Protein AF-A0A496PPR5-F1 (afdb_monomer)

Sequence (335 aa):
MMSRNLIVGIVDSRIQPVLDKTNGEISKDIAEQLVSMGYTIRYYLPYASILVEVLDAYINANKVEKTNIWVDREVTLEQGKGYTPVTICIWDSGTDIALFKDQLWTNNKEIPDNDIDDDNNGYVDDVHGIAYTYHSDKSKELLYPIGDVEKNRPRLERLMKGLSDIEANVDSDEAIELKKMLGSMKPDDVKPFIEDISKYGNHAHGTHVAGIALRGNPYARLLTSRITFDYHMIPEEPTIEQALKDSVATVETIKYYKDNGVRVVNMSWGGSLAGVESALEANNAGGTPEERKAFARKLFEIGKAALYESIKNAPEILFVTSAGNADNNVNFEEF

Radius of gyration: 22.47 Å; Cα contacts (8 Å, |Δi|>4): 469; chains: 1; bounding box: 57×50×56 Å

Secondary structure (DSSP, 8-state):
---HHHHHHHIIIIIHHHHHHTTT---HHHHHHHHHHHHIIIIIGGGHHHHHHHHHHHHHHT--PPP-THHHH-----TTS-PPPEEEEEEES---GGG-GGGB---TTS-TTSSS-SS-SS-TT-TTEEEE-TTS-EES--S---GGGGGGHHHHHHHHHHHHHHHTT---HHHHHHHHHHHH--HHHHHHHHHHHHHHHHHHHHHHHHHHHHTT-TTEEEEEEE-PPP--SSPPPP-HHHHHHHHHHHHHHHHHHHHTT--EEEE-----HHHHHHHHHHTT-SSSHHHHHHHHHHHHHHHHHHHHHHHHT-TTSEEEE---SSS--HHHHT-

pLDDT: mean 93.59, std 6.48, range [61.34, 98.81]

Structure (mmCIF, N/CA/C/O backbone):
data_AF-A0A496PPR5-F1
#
_entry.id   AF-A0A496PPR5-F1
#
loop_
_atom_site.group_PDB
_atom_site.id
_atom_site.type_symbol
_atom_site.label_atom_id
_atom_site.label_alt_id
_atom_site.label_comp_id
_atom_site.label_asym_id
_atom_site.label_entity_id
_atom_site.label_seq_id
_atom_site.pdbx_PDB_ins_code
_atom_site.Cartn_x
_atom_site.Cartn_y
_atom_site.Cartn_z
_atom_site.occupancy
_atom_site.B_iso_or_equiv
_atom_site.auth_seq_id
_atom_site.auth_comp_id
_atom_site.auth_asym_id
_atom_site.auth_atom_id
_atom_site.pdbx_PDB_model_num
ATOM 1 N N . MET A 1 1 ? 2.950 -8.743 -23.141 1.00 66.44 1 MET A N 1
ATOM 2 C CA . MET A 1 1 ? 2.847 -7.544 -22.278 1.00 66.44 1 MET A CA 1
ATOM 3 C C . MET A 1 1 ? 3.941 -6.529 -22.601 1.00 66.44 1 MET A C 1
ATOM 5 O O . MET A 1 1 ? 3.631 -5.362 -22.770 1.00 66.44 1 MET A O 1
ATOM 9 N N . MET A 1 2 ? 5.197 -6.960 -22.744 1.00 80.50 2 MET A N 1
ATOM 10 C CA . MET A 1 2 ? 6.324 -6.068 -23.041 1.00 80.50 2 MET A CA 1
ATOM 11 C C . MET A 1 2 ? 6.353 -5.619 -24.511 1.00 80.50 2 MET A C 1
ATOM 13 O O . MET A 1 2 ? 6.259 -6.450 -25.413 1.00 80.50 2 MET A O 1
ATOM 17 N N . SER A 1 3 ? 6.516 -4.315 -24.748 1.00 89.12 3 SER A N 1
ATOM 18 C CA . SER A 1 3 ? 6.751 -3.716 -26.067 1.00 89.12 3 SER A CA 1
ATOM 19 C C . SER A 1 3 ? 8.023 -2.868 -26.034 1.00 89.12 3 SER A C 1
ATOM 21 O O . SER A 1 3 ? 8.453 -2.422 -24.969 1.00 89.12 3 SER A O 1
ATOM 23 N N . ARG A 1 4 ? 8.641 -2.618 -27.197 1.00 92.44 4 ARG A N 1
ATOM 24 C CA . ARG A 1 4 ? 9.832 -1.752 -27.265 1.00 92.44 4 ARG A CA 1
ATOM 25 C C . ARG A 1 4 ? 9.528 -0.361 -26.711 1.00 92.44 4 ARG A C 1
ATOM 27 O O . ARG A 1 4 ? 10.343 0.179 -25.977 1.00 92.44 4 ARG A O 1
ATOM 34 N N . ASN A 1 5 ? 8.368 0.193 -27.052 1.00 92.62 5 ASN A N 1
ATOM 35 C CA . ASN A 1 5 ? 7.966 1.522 -26.606 1.00 92.62 5 ASN A CA 1
ATOM 36 C C . ASN A 1 5 ? 7.734 1.579 -25.098 1.00 92.62 5 ASN A C 1
ATOM 38 O O . ASN A 1 5 ? 8.138 2.554 -24.481 1.00 92.62 5 ASN A O 1
ATOM 42 N N . LEU A 1 6 ? 7.141 0.533 -24.512 1.00 92.06 6 LEU A N 1
ATOM 43 C CA . LEU A 1 6 ? 6.966 0.447 -23.066 1.00 92.06 6 LEU A CA 1
ATOM 44 C C . LEU A 1 6 ? 8.323 0.442 -22.350 1.00 92.06 6 LEU A C 1
ATOM 46 O O . LEU A 1 6 ? 8.526 1.212 -21.421 1.00 92.06 6 LEU A O 1
ATOM 50 N N . ILE A 1 7 ? 9.273 -0.372 -22.822 1.00 94.19 7 ILE A N 1
ATOM 51 C CA . ILE A 1 7 ? 10.621 -0.438 -22.236 1.00 94.19 7 ILE A CA 1
ATOM 52 C C . ILE A 1 7 ? 11.344 0.906 -22.378 1.00 94.19 7 ILE A C 1
ATOM 54 O O . ILE A 1 7 ? 11.924 1.388 -21.411 1.00 94.19 7 ILE A O 1
ATOM 58 N N . VAL A 1 8 ? 11.294 1.524 -23.562 1.00 94.62 8 VAL A N 1
ATOM 59 C CA . VAL A 1 8 ? 11.903 2.843 -23.795 1.00 94.62 8 VAL A CA 1
ATOM 60 C C . VAL A 1 8 ? 11.264 3.902 -22.898 1.00 94.62 8 VAL A C 1
ATOM 62 O O . VAL A 1 8 ? 11.990 4.614 -22.222 1.00 94.62 8 VAL A O 1
ATOM 65 N N . GLY A 1 9 ? 9.934 3.939 -22.786 1.00 94.06 9 GLY A N 1
ATOM 66 C CA . GLY A 1 9 ? 9.257 4.886 -21.900 1.00 94.06 9 GLY A CA 1
ATOM 67 C C . GLY A 1 9 ? 9.607 4.691 -20.423 1.00 94.06 9 GLY A C 1
ATOM 68 O O . GLY A 1 9 ? 9.742 5.678 -19.707 1.00 94.06 9 GLY A O 1
ATOM 69 N N . ILE A 1 10 ? 9.835 3.452 -19.961 1.00 93.19 10 ILE A N 1
ATOM 70 C CA . ILE A 1 10 ? 10.353 3.189 -18.605 1.00 93.19 10 ILE A CA 1
ATOM 71 C C . ILE A 1 10 ? 11.767 3.761 -18.443 1.00 93.19 10 ILE A C 1
ATOM 73 O O . ILE A 1 10 ? 12.042 4.414 -17.436 1.00 93.19 10 ILE A O 1
ATOM 77 N N . VAL A 1 11 ? 12.657 3.540 -19.416 1.00 94.44 11 VAL A N 1
ATOM 78 C CA . VAL A 1 11 ? 14.020 4.096 -19.390 1.00 94.44 11 VAL A CA 1
ATOM 79 C C . VAL A 1 11 ? 13.963 5.620 -19.334 1.00 94.44 11 VAL A C 1
ATOM 81 O O . VAL A 1 11 ? 14.544 6.203 -18.421 1.00 94.44 11 VAL A O 1
ATOM 84 N N . ASP A 1 12 ? 13.211 6.247 -20.235 1.00 94.25 12 ASP A N 1
ATOM 85 C CA . ASP A 1 12 ? 13.096 7.703 -20.345 1.00 94.25 12 ASP A CA 1
ATOM 86 C C . ASP A 1 12 ? 12.483 8.329 -19.082 1.00 94.25 12 ASP A C 1
ATOM 88 O O . ASP A 1 12 ? 12.885 9.411 -18.661 1.00 94.25 12 ASP A O 1
ATOM 92 N N . SER A 1 13 ? 11.536 7.638 -18.441 1.00 91.75 13 SER A N 1
ATOM 93 C CA . SER A 1 13 ? 10.785 8.180 -17.301 1.00 91.75 13 SER A CA 1
ATOM 94 C C . SER A 1 13 ? 11.423 7.916 -15.940 1.00 91.75 13 SER A C 1
ATOM 96 O O . SER A 1 13 ? 11.152 8.657 -14.996 1.00 91.75 13 SER A O 1
ATOM 98 N N . ARG A 1 14 ? 12.231 6.854 -15.814 1.00 88.81 14 ARG A N 1
ATOM 99 C CA . ARG A 1 14 ? 12.776 6.396 -14.524 1.00 88.81 14 ARG A CA 1
ATOM 100 C C . ARG A 1 14 ? 14.295 6.346 -14.477 1.00 88.81 14 ARG A C 1
ATOM 102 O O . ARG A 1 14 ? 14.856 6.675 -13.443 1.00 88.81 14 ARG A O 1
ATOM 109 N N . ILE A 1 15 ? 14.962 5.922 -15.549 1.00 90.88 15 ILE A N 1
ATOM 110 C CA . ILE A 1 15 ? 16.414 5.682 -15.531 1.00 90.88 15 ILE A CA 1
ATOM 111 C C . ILE A 1 15 ? 17.181 6.894 -16.062 1.00 90.88 15 ILE A C 1
ATOM 113 O O . ILE A 1 15 ? 18.136 7.335 -15.428 1.00 90.88 15 ILE A O 1
ATOM 117 N N . GLN A 1 16 ? 16.753 7.466 -17.190 1.00 92.00 16 GLN A N 1
ATOM 118 C CA . GLN A 1 16 ? 17.409 8.625 -17.794 1.00 92.00 16 GLN A CA 1
ATOM 119 C C . GLN A 1 16 ? 17.486 9.830 -16.838 1.00 92.00 16 GLN A C 1
ATOM 121 O O . GLN A 1 16 ? 18.571 10.392 -16.710 1.00 92.00 16 GLN A O 1
ATOM 126 N N . PRO A 1 17 ? 16.433 10.183 -16.070 1.00 90.56 17 PRO A N 1
ATOM 127 C CA . PRO A 1 17 ? 16.525 11.291 -15.121 1.00 90.56 17 PRO A CA 1
ATOM 128 C C . PRO A 1 17 ? 17.538 11.043 -13.997 1.00 90.56 17 PRO A C 1
ATOM 130 O O . PRO A 1 17 ? 18.141 11.990 -13.498 1.00 90.56 17 PRO A O 1
ATOM 133 N N . VAL A 1 18 ? 17.732 9.783 -13.590 1.00 86.56 18 VAL A N 1
ATOM 134 C CA . VAL A 1 18 ? 18.741 9.412 -12.586 1.00 86.56 18 VAL A CA 1
ATOM 135 C C . VAL A 1 18 ? 20.138 9.586 -13.177 1.00 86.56 18 VAL A C 1
ATOM 137 O O . VAL A 1 18 ? 20.960 10.272 -12.580 1.00 86.56 18 VAL A O 1
ATOM 140 N N . LEU A 1 19 ? 20.367 9.066 -14.389 1.00 87.56 19 LEU A N 1
ATOM 141 C CA . LEU A 1 19 ? 21.623 9.226 -15.134 1.00 87.56 19 LEU A CA 1
ATOM 142 C C . LEU A 1 19 ? 22.020 10.694 -15.328 1.00 87.56 19 LEU A C 1
ATOM 144 O O . LEU A 1 19 ? 23.186 11.053 -15.157 1.00 87.56 19 LEU A O 1
ATOM 148 N N . ASP A 1 20 ? 21.051 11.538 -15.684 1.00 89.69 20 ASP A N 1
ATOM 149 C CA . ASP A 1 20 ? 21.277 12.965 -15.910 1.00 89.69 20 ASP A CA 1
ATOM 150 C C . ASP A 1 20 ? 21.701 13.674 -14.613 1.00 89.69 20 ASP A C 1
ATOM 152 O O . ASP A 1 20 ? 22.562 14.555 -14.639 1.00 89.69 20 ASP A O 1
ATOM 156 N N . LYS A 1 21 ? 21.143 13.266 -13.463 1.00 84.62 21 LYS A N 1
ATOM 157 C CA . LYS A 1 21 ? 21.498 13.806 -12.139 1.00 84.62 21 LYS A CA 1
ATOM 158 C C . LYS A 1 21 ? 22.858 13.314 -11.635 1.00 84.62 21 LYS A C 1
ATOM 160 O O . LYS A 1 21 ? 23.538 14.061 -10.936 1.00 84.62 21 LYS A O 1
ATOM 165 N N . THR A 1 22 ? 23.257 12.089 -11.976 1.00 80.00 22 THR A N 1
ATOM 166 C CA . THR A 1 22 ? 24.502 11.449 -11.509 1.00 80.00 22 THR A CA 1
ATOM 167 C C . THR A 1 22 ? 25.680 11.634 -12.470 1.00 80.00 22 THR A C 1
ATOM 169 O O . THR A 1 22 ? 26.731 11.024 -12.285 1.00 80.00 22 THR A O 1
ATOM 172 N N . ASN A 1 23 ? 25.528 12.453 -13.519 1.00 81.50 23 ASN A N 1
ATOM 173 C CA . ASN A 1 23 ? 26.535 12.634 -14.571 1.00 81.50 23 ASN A CA 1
ATOM 174 C C . ASN A 1 23 ? 26.990 11.294 -15.200 1.00 81.50 23 ASN A C 1
ATOM 176 O O . ASN A 1 23 ? 28.160 11.106 -15.540 1.00 81.50 23 ASN A O 1
ATOM 180 N N . GLY A 1 24 ? 26.051 10.355 -15.345 1.00 81.81 24 GLY A N 1
ATOM 181 C CA . GLY A 1 24 ? 26.274 9.044 -15.955 1.00 81.81 24 GLY A CA 1
ATOM 182 C C . GLY A 1 24 ? 26.792 7.948 -15.018 1.00 81.81 24 GLY A C 1
ATOM 183 O O . GLY A 1 24 ? 27.008 6.829 -15.487 1.00 81.81 24 GLY A O 1
ATOM 184 N N . GLU A 1 25 ? 26.975 8.215 -13.722 1.00 78.94 25 GLU A N 1
ATOM 185 C CA . GLU A 1 25 ? 27.266 7.164 -12.738 1.00 78.94 25 GLU A CA 1
ATOM 186 C C . GLU A 1 25 ? 26.000 6.353 -12.409 1.00 78.94 25 GLU A C 1
ATOM 188 O O . GLU A 1 25 ? 24.918 6.912 -12.237 1.00 78.94 25 GLU A O 1
ATOM 193 N N . ILE A 1 26 ? 26.119 5.025 -12.320 1.00 78.25 26 ILE A N 1
ATOM 194 C CA . ILE A 1 26 ? 25.000 4.116 -12.019 1.00 78.25 26 ILE A CA 1
ATOM 195 C C . ILE A 1 26 ? 25.410 3.028 -11.039 1.00 78.25 26 ILE A C 1
ATOM 197 O O . ILE A 1 26 ? 26.542 2.538 -11.091 1.00 78.25 26 ILE A O 1
ATOM 201 N N . SER A 1 27 ? 24.473 2.590 -10.196 1.00 76.12 27 SER A N 1
ATOM 202 C CA . SER A 1 27 ? 24.636 1.343 -9.455 1.00 76.12 27 SER A CA 1
ATOM 203 C C . SER A 1 27 ? 24.725 0.139 -10.384 1.00 76.12 27 SER A C 1
ATOM 205 O O . SER A 1 27 ? 24.290 0.13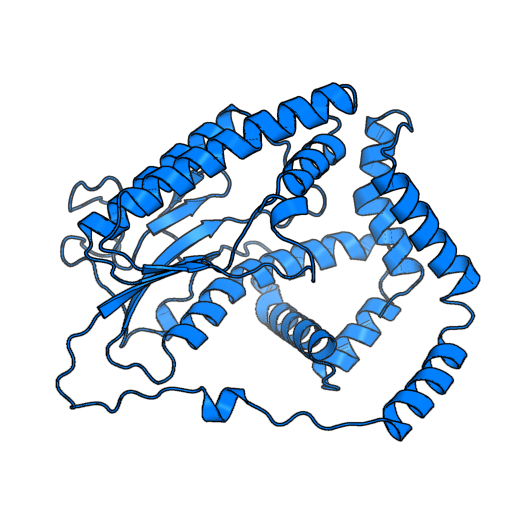6 -11.543 1.00 76.12 27 SER A O 1
ATOM 207 N N . LYS A 1 28 ? 25.247 -0.943 -9.808 1.00 80.44 28 LYS A N 1
ATOM 208 C CA . LYS A 1 28 ? 25.174 -2.278 -10.388 1.00 80.44 28 LYS A CA 1
ATOM 209 C C . LYS A 1 28 ? 23.728 -2.657 -10.743 1.00 80.44 28 LYS A C 1
ATOM 211 O O . LYS A 1 28 ? 23.512 -3.189 -11.826 1.00 80.44 28 LYS A O 1
ATOM 216 N N . ASP A 1 29 ? 22.758 -2.342 -9.890 1.00 79.56 29 ASP A N 1
ATOM 217 C CA . ASP A 1 29 ? 21.364 -2.757 -10.079 1.00 79.56 29 ASP A CA 1
ATOM 218 C C . ASP A 1 29 ? 20.717 -2.042 -11.273 1.00 79.56 29 ASP A C 1
ATOM 220 O O . ASP A 1 29 ? 20.074 -2.680 -12.110 1.00 79.56 29 ASP A O 1
ATOM 224 N N . ILE A 1 30 ? 20.950 -0.732 -11.425 1.00 83.50 30 ILE A N 1
ATOM 225 C CA . ILE A 1 30 ? 20.515 0.016 -12.616 1.00 83.50 30 ILE A CA 1
ATOM 226 C C . ILE A 1 30 ? 21.215 -0.522 -13.872 1.00 83.50 30 ILE A C 1
ATOM 228 O O . ILE A 1 30 ? 20.579 -0.688 -14.918 1.00 83.50 30 ILE A O 1
ATOM 232 N N . ALA A 1 31 ? 22.509 -0.842 -13.786 1.00 88.88 31 ALA A N 1
ATOM 233 C CA . ALA A 1 31 ? 23.244 -1.422 -14.906 1.00 88.88 31 ALA A CA 1
ATOM 234 C C . ALA A 1 31 ? 22.672 -2.789 -15.329 1.00 88.88 31 ALA A C 1
ATOM 236 O O . ALA A 1 31 ? 22.463 -3.027 -16.521 1.00 88.88 31 ALA A O 1
ATOM 237 N N . GLU A 1 32 ? 22.365 -3.673 -14.376 1.00 90.62 32 GLU A N 1
ATOM 238 C CA . GLU A 1 32 ? 21.744 -4.978 -14.631 1.00 90.62 32 GLU A CA 1
ATOM 239 C C . GLU A 1 32 ? 20.350 -4.831 -15.257 1.00 90.62 32 GLU A C 1
ATOM 241 O O . GLU A 1 32 ? 20.034 -5.525 -16.231 1.00 90.62 32 GLU A O 1
ATOM 246 N N . GLN A 1 33 ? 19.548 -3.871 -14.784 1.00 89.94 33 GLN A N 1
ATOM 247 C CA . GLN A 1 33 ? 18.257 -3.539 -15.392 1.00 89.94 33 GLN A CA 1
ATOM 248 C C . GLN A 1 33 ? 18.413 -3.079 -16.846 1.00 89.94 33 GLN A C 1
ATOM 250 O O . GLN A 1 33 ? 17.729 -3.602 -17.727 1.00 89.94 33 GLN A O 1
ATOM 255 N N . LEU A 1 34 ? 19.345 -2.164 -17.136 1.00 93.06 34 LEU A N 1
ATOM 256 C CA . LEU A 1 34 ? 19.606 -1.687 -18.499 1.00 93.06 34 LEU A CA 1
ATOM 257 C C . LEU A 1 34 ? 20.086 -2.809 -19.429 1.00 93.06 34 LEU A C 1
ATOM 259 O O . LEU A 1 34 ? 19.654 -2.887 -20.584 1.00 93.06 34 LEU A O 1
ATOM 263 N N . VAL A 1 35 ? 20.944 -3.709 -18.937 1.00 95.25 35 VAL A N 1
ATOM 264 C CA . VAL A 1 35 ? 21.376 -4.898 -19.686 1.00 95.25 35 VAL A CA 1
ATOM 265 C C . VAL A 1 35 ? 20.185 -5.808 -19.982 1.00 95.25 35 VAL A C 1
ATOM 267 O O . VAL A 1 35 ? 20.014 -6.214 -21.132 1.00 95.25 35 VAL A O 1
ATOM 270 N N . SER A 1 36 ? 19.329 -6.080 -18.994 1.00 94.69 36 SER A N 1
ATOM 271 C CA . SER A 1 36 ? 18.123 -6.904 -19.156 1.00 94.69 36 SER A CA 1
ATOM 272 C C . SER A 1 36 ? 17.118 -6.289 -20.141 1.00 94.69 36 SER A C 1
ATOM 274 O O . SER A 1 36 ? 16.624 -6.964 -21.051 1.00 94.69 36 SER A O 1
ATOM 276 N N . MET A 1 37 ? 16.874 -4.980 -20.048 1.00 95.19 37 MET A N 1
ATOM 277 C CA . MET A 1 37 ? 16.030 -4.233 -20.987 1.00 95.19 37 MET A CA 1
ATOM 278 C C . MET A 1 37 ? 16.607 -4.270 -22.407 1.00 95.19 37 MET A C 1
ATOM 280 O O . MET A 1 37 ? 15.898 -4.561 -23.376 1.00 95.19 37 MET A O 1
ATOM 284 N N . GLY A 1 38 ? 17.916 -4.044 -22.543 1.00 96.25 38 GLY A N 1
ATOM 285 C CA . GLY A 1 38 ? 18.623 -4.119 -23.817 1.00 96.25 38 GLY A CA 1
ATOM 286 C C . GLY A 1 38 ? 18.623 -5.525 -24.420 1.00 96.25 38 GLY A C 1
ATOM 287 O O . GLY A 1 38 ? 18.493 -5.664 -25.639 1.00 96.25 38 GLY A O 1
ATOM 288 N N . TYR A 1 39 ? 18.743 -6.564 -23.590 1.00 95.69 39 TYR A N 1
ATOM 289 C CA . TYR A 1 39 ? 18.609 -7.958 -24.004 1.00 95.69 39 TYR A CA 1
ATOM 290 C C . TYR A 1 39 ? 17.190 -8.234 -24.499 1.00 95.69 39 TYR A C 1
ATOM 292 O O . TYR A 1 39 ? 17.012 -8.751 -25.599 1.00 95.69 39 TYR A O 1
ATOM 300 N N . THR A 1 40 ? 16.181 -7.805 -23.742 1.00 94.75 40 THR A N 1
ATOM 301 C CA . THR A 1 40 ? 14.771 -7.982 -24.097 1.00 94.75 40 THR A CA 1
ATOM 302 C C . THR A 1 40 ? 14.462 -7.372 -25.462 1.00 94.75 40 THR A C 1
ATOM 304 O O . THR A 1 40 ? 13.892 -8.036 -26.328 1.00 94.75 40 THR A O 1
ATOM 307 N N . ILE A 1 41 ? 14.896 -6.133 -25.707 1.00 94.81 41 ILE A N 1
ATOM 308 C CA . ILE A 1 41 ? 14.663 -5.455 -26.988 1.00 94.81 41 ILE A CA 1
ATOM 309 C C . ILE A 1 41 ? 15.349 -6.180 -28.152 1.00 94.81 41 ILE A C 1
ATOM 311 O O . ILE A 1 41 ? 14.760 -6.295 -29.226 1.00 94.81 41 ILE A O 1
ATOM 315 N N . ARG A 1 42 ? 16.593 -6.642 -27.969 1.00 94.94 42 ARG A N 1
ATOM 316 C CA . ARG A 1 42 ? 17.410 -7.195 -29.064 1.00 94.94 42 ARG A CA 1
ATOM 317 C C . ARG A 1 42 ? 17.173 -8.679 -29.326 1.00 94.94 42 ARG A C 1
ATOM 319 O O . ARG A 1 42 ? 17.315 -9.108 -30.466 1.00 94.94 42 ARG A O 1
ATOM 326 N N . TYR A 1 43 ? 16.844 -9.450 -28.294 1.00 92.38 43 TYR A N 1
ATOM 327 C CA . TYR A 1 43 ? 16.855 -10.913 -28.343 1.00 92.38 43 TYR A CA 1
ATOM 328 C C . TYR A 1 43 ? 15.559 -11.567 -27.877 1.00 92.38 43 TYR A C 1
ATOM 330 O O . TYR A 1 43 ? 15.333 -12.716 -28.228 1.00 92.38 43 TYR A O 1
ATOM 338 N N . TYR A 1 44 ? 14.697 -10.877 -27.129 1.00 92.06 44 TYR A N 1
ATOM 339 C CA . TYR A 1 44 ? 13.410 -11.445 -26.724 1.00 92.06 44 TYR A CA 1
ATOM 340 C C . TYR A 1 44 ? 12.289 -11.013 -27.674 1.00 92.06 44 TYR A C 1
ATOM 342 O O . TYR A 1 44 ? 11.664 -11.849 -28.322 1.00 92.06 44 TYR A O 1
ATOM 350 N N . LEU A 1 45 ? 12.068 -9.700 -27.823 1.00 92.81 45 LEU A N 1
ATOM 351 C CA . LEU A 1 45 ? 10.959 -9.156 -28.616 1.00 92.81 45 LEU A CA 1
ATOM 352 C C . LEU A 1 45 ? 10.939 -9.625 -30.083 1.00 92.81 45 LEU A C 1
ATOM 354 O O . LEU A 1 45 ? 9.850 -9.952 -30.555 1.00 92.81 45 LEU A O 1
ATOM 358 N N . PRO A 1 46 ? 12.075 -9.728 -30.808 1.00 95.19 46 PRO A N 1
ATOM 359 C CA . PRO A 1 46 ? 12.060 -10.208 -32.193 1.00 95.19 46 PRO A CA 1
ATOM 360 C C . PRO A 1 46 ? 11.578 -11.654 -32.348 1.00 95.19 46 PRO A C 1
ATOM 362 O O . PRO A 1 46 ? 11.114 -12.027 -33.420 1.00 95.19 46 PRO A O 1
ATOM 365 N N . TYR A 1 47 ? 11.674 -12.455 -31.285 1.00 94.12 47 TYR A N 1
ATOM 366 C CA . TYR A 1 47 ? 11.279 -13.863 -31.268 1.00 94.12 47 TYR A CA 1
ATOM 367 C C . TYR A 1 47 ? 10.028 -14.108 -30.419 1.00 94.12 47 TYR A C 1
ATOM 369 O O . TYR A 1 47 ? 9.665 -15.259 -30.196 1.00 94.12 47 TYR A O 1
ATOM 377 N N . ALA A 1 48 ? 9.348 -13.053 -29.955 1.00 89.62 48 ALA A N 1
ATOM 378 C CA . ALA A 1 48 ? 8.227 -13.173 -29.028 1.00 89.62 48 ALA A CA 1
ATOM 379 C C . ALA A 1 48 ? 7.105 -14.074 -29.566 1.00 89.62 48 ALA A C 1
ATOM 381 O O . ALA A 1 48 ? 6.544 -14.846 -28.799 1.00 89.62 48 ALA A O 1
ATOM 382 N N . SER A 1 49 ? 6.808 -14.034 -30.870 1.00 90.12 49 SER A N 1
ATOM 383 C CA . SER A 1 49 ? 5.797 -14.913 -31.477 1.00 90.12 49 SER A CA 1
ATOM 384 C C . SER A 1 49 ? 6.177 -16.393 -31.395 1.00 90.12 49 SER A C 1
ATOM 386 O O . SER A 1 49 ? 5.343 -17.208 -31.018 1.00 90.12 49 SER A O 1
ATOM 388 N N . ILE A 1 50 ? 7.437 -16.730 -31.687 1.00 94.00 50 ILE A N 1
ATOM 389 C CA . ILE A 1 50 ? 7.956 -18.104 -31.602 1.00 94.00 50 ILE A CA 1
ATOM 390 C C . ILE A 1 50 ? 7.985 -18.566 -30.143 1.00 94.00 50 ILE A C 1
ATOM 392 O O . ILE A 1 50 ? 7.608 -19.694 -29.842 1.00 94.00 50 ILE A O 1
ATOM 396 N N . LEU A 1 51 ? 8.416 -17.696 -29.225 1.00 90.31 51 LEU A N 1
ATOM 397 C CA . LEU A 1 51 ? 8.422 -17.998 -27.795 1.00 90.31 51 LEU A CA 1
ATOM 398 C C . LEU A 1 51 ? 7.009 -18.280 -27.281 1.00 90.31 51 LEU A C 1
ATOM 400 O O . LEU A 1 51 ? 6.826 -19.268 -26.581 1.00 90.31 51 LEU A O 1
ATOM 404 N N . VAL A 1 52 ? 6.025 -17.455 -27.652 1.00 89.00 52 VAL A N 1
ATOM 405 C CA . VAL A 1 52 ? 4.614 -17.673 -27.303 1.00 89.00 52 VAL A CA 1
ATOM 406 C C . VAL A 1 52 ? 4.123 -19.000 -27.871 1.00 89.00 52 VAL A C 1
ATOM 408 O O . VAL A 1 52 ? 3.615 -19.809 -27.113 1.00 89.00 52 VAL A O 1
ATOM 411 N N . GLU A 1 53 ? 4.360 -19.288 -29.153 1.00 93.62 53 GLU A N 1
ATOM 412 C CA . GLU A 1 53 ? 3.951 -20.558 -29.771 1.00 93.62 53 GLU A CA 1
ATOM 413 C C . GLU A 1 53 ? 4.516 -21.783 -29.027 1.00 93.62 53 GLU A C 1
ATOM 415 O O . GLU A 1 53 ? 3.782 -22.716 -28.695 1.00 93.62 53 GLU A O 1
ATOM 420 N N . VAL A 1 54 ? 5.819 -21.774 -28.726 1.00 95.25 54 VAL A N 1
ATOM 421 C CA . VAL A 1 54 ? 6.496 -22.885 -28.040 1.00 95.25 54 VAL A CA 1
ATOM 422 C C . VAL A 1 54 ? 6.035 -23.014 -26.586 1.00 95.25 54 VAL A C 1
ATOM 424 O O . VAL A 1 54 ? 5.772 -24.127 -26.122 1.00 95.25 54 VAL A O 1
ATOM 427 N N . LEU A 1 55 ? 5.938 -21.898 -25.857 1.00 92.12 55 LEU A N 1
ATOM 428 C CA . LEU A 1 55 ? 5.512 -21.895 -24.458 1.00 92.12 55 LEU A CA 1
ATOM 429 C C . LEU A 1 55 ? 4.038 -22.270 -24.323 1.00 92.12 55 LEU A C 1
ATOM 431 O O . LEU A 1 55 ? 3.717 -23.057 -23.441 1.00 92.12 55 LEU A O 1
ATOM 435 N N . ASP A 1 56 ? 3.164 -21.802 -25.212 1.00 90.94 56 ASP A N 1
ATOM 436 C CA . ASP A 1 56 ? 1.748 -22.168 -25.220 1.00 90.94 56 ASP A CA 1
ATOM 437 C C . ASP A 1 56 ? 1.578 -23.662 -25.484 1.00 90.94 56 ASP A C 1
ATOM 439 O O . ASP A 1 56 ? 0.820 -24.332 -24.783 1.00 90.94 56 ASP A O 1
ATOM 443 N N . ALA A 1 57 ? 2.309 -24.225 -26.452 1.00 94.94 57 ALA A N 1
ATOM 444 C CA . ALA A 1 57 ? 2.295 -25.666 -26.691 1.00 94.94 57 ALA A CA 1
ATOM 445 C C . ALA A 1 57 ? 2.734 -26.447 -25.440 1.00 94.94 57 ALA A C 1
ATOM 447 O O . ALA A 1 57 ? 2.085 -27.425 -25.061 1.00 94.94 57 ALA A O 1
ATOM 448 N N . TYR A 1 58 ? 3.795 -25.994 -24.763 1.00 95.06 58 TYR A N 1
ATOM 449 C CA . TYR A 1 58 ? 4.277 -26.607 -23.526 1.00 95.06 58 TYR A CA 1
ATOM 450 C C . TYR A 1 58 ? 3.271 -26.474 -22.374 1.00 95.06 58 TYR A C 1
ATOM 452 O O . TYR A 1 58 ? 2.980 -27.465 -21.705 1.00 95.06 58 TYR A O 1
ATOM 460 N N . ILE A 1 59 ? 2.716 -25.282 -22.145 1.00 90.25 59 ILE A N 1
ATOM 461 C CA . ILE A 1 59 ? 1.730 -25.013 -21.091 1.00 90.25 59 ILE A CA 1
ATOM 462 C C . ILE A 1 59 ? 0.477 -25.848 -21.330 1.00 90.25 59 ILE A C 1
ATOM 464 O O . ILE A 1 59 ? 0.007 -26.496 -20.404 1.00 90.25 59 ILE A O 1
ATOM 468 N N . ASN A 1 60 ? -0.029 -25.904 -22.563 1.00 90.94 60 ASN A N 1
ATOM 469 C CA . ASN A 1 60 ? -1.205 -26.702 -22.904 1.00 90.94 60 ASN A CA 1
ATOM 470 C C . ASN A 1 60 ? -0.958 -28.203 -22.706 1.00 90.94 60 ASN A C 1
ATOM 472 O O . ASN A 1 60 ? -1.819 -28.895 -22.166 1.00 90.94 60 ASN A O 1
ATOM 476 N N . ALA A 1 61 ? 0.222 -28.704 -23.085 1.00 95.62 61 ALA A N 1
ATOM 477 C CA . ALA A 1 61 ? 0.593 -30.104 -22.874 1.00 95.62 61 ALA A CA 1
ATOM 478 C C . ALA A 1 61 ? 0.773 -30.467 -21.388 1.00 95.62 61 ALA A C 1
ATOM 480 O O . ALA A 1 61 ? 0.594 -31.625 -21.018 1.00 95.62 61 ALA A O 1
ATOM 481 N N . ASN A 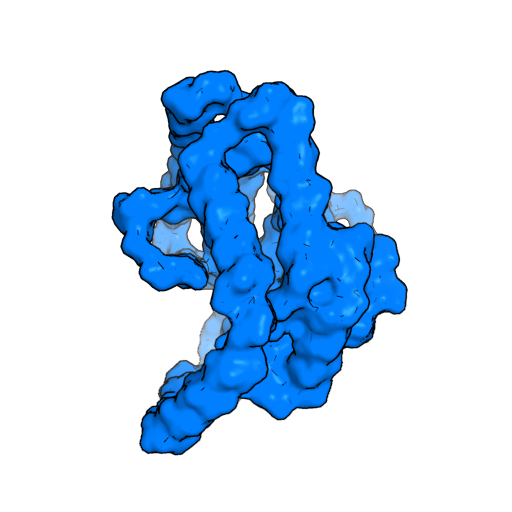1 62 ? 1.111 -29.489 -20.542 1.00 94.75 62 ASN A N 1
ATOM 482 C CA . ASN A 1 62 ? 1.373 -29.669 -19.112 1.00 94.75 62 ASN A CA 1
ATOM 483 C C . ASN A 1 62 ? 0.343 -28.947 -18.228 1.00 94.75 62 ASN A C 1
ATOM 485 O O . ASN A 1 62 ? 0.624 -28.657 -17.063 1.00 94.75 62 ASN A O 1
ATOM 489 N N . LYS A 1 63 ? -0.840 -28.624 -18.765 1.00 89.50 63 LYS A N 1
ATOM 490 C CA . LYS A 1 63 ? -1.849 -27.861 -18.032 1.00 89.50 63 LYS A CA 1
ATOM 491 C C . LYS A 1 63 ? -2.369 -28.708 -16.877 1.00 89.50 63 LYS A C 1
ATOM 493 O O . LYS A 1 63 ? -3.042 -29.714 -17.081 1.00 89.50 63 LYS A O 1
ATOM 498 N N . VAL A 1 64 ? -2.084 -28.263 -15.660 1.00 89.12 64 VAL A N 1
ATOM 499 C CA . VAL A 1 64 ? -2.634 -28.839 -14.434 1.00 89.12 64 VAL A CA 1
ATOM 500 C C . VAL A 1 64 ? -3.540 -27.799 -13.802 1.00 89.12 64 VAL A C 1
ATOM 502 O O . VAL A 1 64 ? -3.077 -26.748 -13.358 1.00 89.12 64 VAL A O 1
ATOM 505 N N . GLU A 1 65 ? -4.836 -28.091 -13.758 1.00 85.12 65 GLU A N 1
ATOM 506 C CA . GLU A 1 65 ? -5.768 -27.279 -12.986 1.00 85.12 65 GLU A CA 1
ATOM 507 C C . GLU A 1 65 ? -5.499 -27.502 -11.500 1.00 85.12 65 GLU A C 1
ATOM 509 O O . GLU A 1 65 ? -5.619 -28.611 -10.977 1.00 85.12 65 GLU A O 1
ATOM 514 N N . LYS A 1 66 ? -5.083 -26.434 -10.817 1.00 85.44 66 LYS A N 1
ATOM 515 C CA . LYS A 1 66 ? -4.931 -26.454 -9.366 1.00 85.44 66 LYS A CA 1
ATOM 516 C C . LYS A 1 66 ? -6.317 -26.360 -8.743 1.00 85.44 66 LYS A C 1
ATOM 518 O O . LYS A 1 66 ? -7.080 -25.455 -9.075 1.00 85.44 66 LYS A O 1
ATOM 523 N N . THR A 1 67 ? -6.621 -27.260 -7.812 1.00 89.00 67 THR A N 1
ATOM 524 C CA . THR A 1 67 ? -7.838 -27.160 -7.003 1.00 89.00 67 THR A CA 1
ATOM 525 C C . THR A 1 67 ? -7.875 -25.800 -6.314 1.00 89.00 67 THR A C 1
ATOM 527 O O . THR A 1 67 ? -6.900 -25.399 -5.674 1.00 89.00 67 THR A O 1
ATOM 530 N N . ASN A 1 68 ? -8.999 -25.094 -6.432 1.00 88.31 68 ASN A N 1
ATOM 531 C CA . ASN A 1 68 ? -9.205 -23.852 -5.705 1.00 88.31 68 ASN A CA 1
ATOM 532 C C . ASN A 1 68 ? -9.375 -24.149 -4.208 1.00 88.31 68 ASN A C 1
ATOM 534 O O . ASN A 1 68 ? -10.463 -24.480 -3.750 1.00 88.31 68 ASN A O 1
ATOM 538 N N . ILE A 1 69 ? -8.288 -24.007 -3.451 1.00 90.94 69 ILE A N 1
ATOM 539 C CA . ILE A 1 69 ? -8.267 -24.249 -2.003 1.00 90.94 69 ILE A CA 1
ATOM 540 C C . ILE A 1 69 ? -8.938 -23.139 -1.189 1.00 90.94 69 ILE A C 1
ATOM 542 O O . ILE A 1 69 ? -9.109 -23.296 0.016 1.00 90.94 69 ILE A O 1
ATOM 546 N N . TRP A 1 70 ? -9.265 -21.997 -1.800 1.00 88.62 70 TRP A N 1
ATOM 547 C CA . TRP A 1 70 ? -9.815 -20.858 -1.067 1.00 88.62 70 TRP A CA 1
ATOM 548 C C . TRP A 1 70 ? -11.267 -21.068 -0.668 1.00 88.62 70 TRP A C 1
ATOM 550 O O . TRP A 1 70 ? -11.650 -20.597 0.393 1.00 88.62 70 TRP A O 1
ATOM 560 N N . VAL A 1 71 ? -12.035 -21.832 -1.453 1.00 87.94 71 VAL A N 1
ATOM 561 C CA . VAL A 1 71 ? -13.419 -22.200 -1.110 1.00 87.94 71 VAL A CA 1
ATOM 562 C C . VAL A 1 71 ? -13.455 -22.964 0.214 1.00 87.94 71 VAL A C 1
ATOM 564 O O . VAL A 1 71 ? -14.216 -22.614 1.107 1.00 87.94 71 VAL A O 1
ATOM 567 N N . ASP A 1 72 ? -12.570 -23.948 0.384 1.00 89.50 72 ASP A N 1
ATOM 568 C CA . ASP A 1 72 ? -12.496 -24.756 1.611 1.00 89.50 72 ASP A CA 1
ATOM 569 C C . ASP A 1 72 ? -11.904 -23.988 2.805 1.00 89.50 72 ASP A C 1
ATOM 571 O O . ASP A 1 72 ? -12.035 -24.408 3.955 1.00 89.50 72 ASP A O 1
ATOM 575 N N . ARG A 1 73 ? -11.210 -22.876 2.538 1.00 90.12 73 ARG A N 1
ATOM 576 C CA . ARG A 1 73 ? -10.620 -21.991 3.554 1.00 90.12 73 ARG A CA 1
ATOM 577 C C . ARG A 1 73 ? -11.513 -20.804 3.895 1.00 90.12 73 ARG A C 1
ATOM 579 O O . ARG A 1 73 ? -11.181 -20.051 4.808 1.00 90.12 73 ARG A O 1
ATOM 586 N N . GLU A 1 74 ? -12.606 -20.616 3.167 1.00 90.31 74 GLU A N 1
ATOM 587 C CA . GLU A 1 74 ? -13.543 -19.537 3.418 1.00 90.31 74 GLU A CA 1
ATOM 588 C C . GLU A 1 74 ? -14.354 -19.842 4.678 1.00 90.31 74 GLU A C 1
ATOM 590 O O . GLU A 1 74 ? -14.925 -20.920 4.843 1.00 90.31 74 GLU A O 1
ATOM 595 N N . VAL A 1 75 ? -14.390 -18.881 5.598 1.00 90.88 75 VAL A N 1
ATOM 596 C CA . VAL A 1 75 ? -15.097 -19.015 6.871 1.00 90.88 75 VAL A CA 1
ATOM 597 C C . VAL A 1 75 ? -16.262 -18.042 6.879 1.00 90.88 75 VAL A C 1
ATOM 599 O O . VAL A 1 75 ? -16.075 -16.838 6.744 1.00 90.88 75 VAL A O 1
ATOM 602 N N . THR A 1 76 ? -17.470 -18.566 7.078 1.00 94.19 76 THR A N 1
ATOM 603 C CA . THR A 1 76 ? -18.674 -17.756 7.294 1.00 94.19 76 THR A CA 1
ATOM 604 C C . THR A 1 76 ? -19.165 -17.941 8.724 1.00 94.19 76 THR A C 1
ATOM 606 O O . THR A 1 76 ? -19.382 -19.064 9.177 1.00 94.19 76 THR A O 1
ATOM 609 N N . LEU A 1 77 ? -19.367 -16.833 9.433 1.00 93.69 77 LEU A N 1
ATOM 610 C CA . LEU A 1 77 ? -20.000 -16.809 10.745 1.00 93.69 77 LEU A CA 1
ATOM 611 C C . LEU A 1 77 ? -21.491 -16.506 10.572 1.00 93.69 77 LEU A C 1
ATOM 613 O O . LEU A 1 77 ? -21.877 -15.413 10.161 1.00 93.69 77 LEU A O 1
ATOM 617 N N . GLU A 1 78 ? -22.338 -17.484 10.892 1.00 92.12 78 GLU A N 1
ATOM 618 C CA . GLU A 1 78 ? -23.794 -17.337 10.801 1.00 92.12 78 GLU A CA 1
ATOM 619 C C . GLU A 1 78 ? -24.302 -16.192 11.688 1.00 92.12 78 GLU A C 1
ATOM 621 O O . GLU A 1 78 ? -23.923 -16.076 12.855 1.00 92.12 78 GLU A O 1
ATOM 626 N N . GLN A 1 79 ? -25.217 -15.377 11.159 1.00 89.75 79 GLN A N 1
ATOM 627 C CA . GLN A 1 79 ? -25.900 -14.348 11.942 1.00 89.75 79 GLN A CA 1
ATOM 628 C C . GLN A 1 79 ? -26.731 -14.970 13.080 1.00 89.75 79 GLN A C 1
ATOM 630 O O . GLN A 1 79 ? -27.197 -16.106 13.002 1.00 89.75 79 GLN A O 1
ATOM 635 N N . GLY A 1 80 ? -26.950 -14.210 14.155 1.00 89.81 80 GLY A N 1
ATOM 636 C CA . GLY A 1 80 ? -27.811 -14.627 15.270 1.00 89.81 80 GLY A CA 1
ATOM 637 C C . GLY A 1 80 ? -27.193 -15.627 16.258 1.00 89.81 80 GLY A C 1
ATOM 638 O O . GLY A 1 80 ? -27.843 -15.977 17.238 1.00 89.81 80 GLY A O 1
ATOM 639 N N . LYS A 1 81 ? -25.930 -16.038 16.087 1.00 91.62 81 LYS A N 1
ATOM 640 C CA . LYS A 1 81 ? -25.219 -16.931 17.028 1.00 91.62 81 LYS A CA 1
ATOM 641 C C . LYS A 1 81 ? -24.773 -16.275 18.339 1.00 91.62 81 LYS A C 1
ATOM 643 O O . LYS A 1 81 ? -24.199 -16.949 19.187 1.00 91.62 81 LYS A O 1
ATOM 648 N N . GLY A 1 82 ? -25.027 -14.977 18.517 1.00 90.06 82 GLY A N 1
ATOM 649 C CA . GLY A 1 82 ? -24.671 -14.247 19.737 1.00 90.06 82 GLY A CA 1
ATOM 650 C C . GLY A 1 82 ? -23.164 -14.086 19.968 1.00 90.06 82 GLY A C 1
ATOM 651 O O . GLY A 1 82 ? -22.757 -13.877 21.107 1.00 90.06 82 GLY A O 1
ATOM 652 N N . TYR A 1 83 ? -22.332 -14.194 18.924 1.00 94.50 83 TYR A N 1
ATOM 653 C CA . TYR A 1 83 ? -20.907 -13.891 19.047 1.00 94.50 83 TYR A CA 1
ATOM 654 C C . TYR A 1 83 ? -20.689 -12.413 19.374 1.00 94.50 83 TYR A C 1
ATOM 656 O O . TYR A 1 83 ? -21.416 -11.537 18.898 1.00 94.50 83 TYR A O 1
ATOM 664 N N . THR A 1 84 ? -19.673 -12.142 20.188 1.00 94.88 84 THR A N 1
ATOM 665 C CA . THR A 1 84 ? -19.267 -10.779 20.530 1.00 94.88 84 THR A CA 1
ATOM 666 C C . THR A 1 84 ? -18.662 -10.106 19.300 1.00 94.88 84 THR A C 1
ATOM 668 O O . THR A 1 84 ? -17.720 -10.663 18.731 1.00 94.88 84 THR A O 1
ATOM 671 N N . PRO A 1 85 ? -19.152 -8.922 18.889 1.00 96.31 85 PRO A N 1
ATOM 672 C CA . PRO A 1 85 ? -18.515 -8.169 17.825 1.00 96.31 85 PRO A CA 1
ATOM 673 C C . PRO A 1 85 ? -17.070 -7.794 18.165 1.00 96.31 85 PRO A C 1
ATOM 675 O O . PRO A 1 85 ? -16.758 -7.476 19.312 1.00 96.31 85 PRO A O 1
ATOM 678 N N . VAL A 1 86 ? -16.196 -7.821 17.163 1.00 97.25 86 VAL A N 1
ATOM 679 C CA . VAL A 1 86 ? -14.763 -7.555 17.314 1.00 97.25 86 VAL A CA 1
ATOM 680 C C . VAL A 1 86 ? -14.353 -6.428 16.385 1.00 97.25 86 VAL A C 1
ATOM 682 O O . VAL A 1 86 ? -14.607 -6.497 15.184 1.00 97.25 86 VAL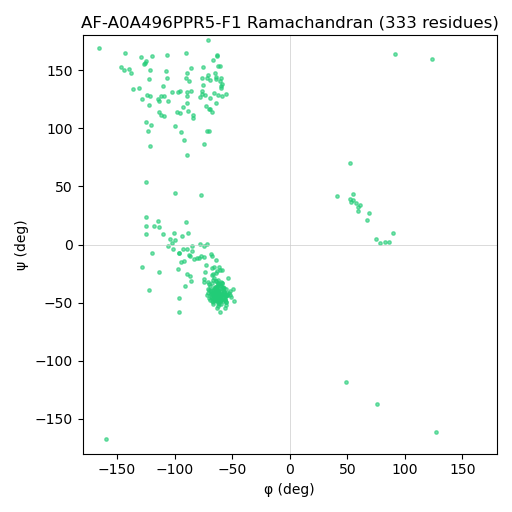 A O 1
ATOM 685 N N . THR A 1 87 ? -13.675 -5.419 16.931 1.00 98.56 87 THR A N 1
ATOM 686 C CA . THR A 1 87 ? -13.071 -4.357 16.127 1.00 98.56 87 THR A CA 1
ATOM 687 C C . THR A 1 87 ? -11.845 -4.884 15.387 1.00 98.56 87 THR A C 1
ATOM 689 O O . THR A 1 87 ? -10.875 -5.334 16.010 1.00 98.56 87 THR A O 1
ATOM 692 N N . ILE A 1 88 ? -11.906 -4.819 14.060 1.00 98.38 88 ILE A N 1
ATOM 693 C CA . ILE A 1 88 ? -10.837 -5.184 13.133 1.00 98.38 88 ILE A CA 1
ATOM 694 C C . ILE A 1 88 ? -10.405 -3.911 12.415 1.00 98.38 88 ILE A C 1
ATOM 696 O O . ILE A 1 88 ? -11.232 -3.228 11.816 1.00 98.38 88 ILE A O 1
ATOM 700 N N . CYS A 1 89 ? -9.116 -3.602 12.474 1.00 98.75 89 CYS A N 1
ATOM 701 C CA . CYS A 1 89 ? -8.521 -2.488 11.760 1.00 98.75 89 CYS A CA 1
ATOM 702 C C . CYS A 1 89 ? -7.935 -2.955 10.426 1.00 98.75 89 CYS A C 1
ATOM 704 O O . CYS A 1 89 ? -7.185 -3.934 10.382 1.00 98.75 89 CYS A O 1
ATOM 706 N N . ILE A 1 90 ? -8.247 -2.228 9.357 1.00 98.75 90 ILE A N 1
ATOM 707 C CA . ILE A 1 90 ? -7.526 -2.310 8.087 1.00 98.75 90 ILE A CA 1
ATOM 708 C C . ILE A 1 90 ? -6.557 -1.132 8.051 1.00 98.75 90 ILE A C 1
ATOM 710 O O . ILE A 1 90 ? -6.973 0.008 7.843 1.00 98.75 90 ILE A O 1
ATOM 714 N N . TRP A 1 91 ? -5.280 -1.419 8.317 1.00 98.69 91 TRP A N 1
ATOM 715 C CA . TRP A 1 91 ? -4.206 -0.435 8.262 1.00 98.69 91 TRP A CA 1
ATOM 716 C C . TRP A 1 91 ? -3.548 -0.497 6.893 1.00 98.69 91 TRP A C 1
ATOM 718 O O . TRP A 1 91 ? -2.732 -1.381 6.635 1.00 98.69 91 TRP A O 1
ATOM 728 N N . ASP A 1 92 ? -3.974 0.388 5.998 1.00 98.50 92 ASP A N 1
ATOM 729 C CA . ASP A 1 92 ? -3.748 0.244 4.562 1.00 98.50 92 ASP A CA 1
ATOM 730 C C . ASP A 1 92 ? -3.876 1.589 3.818 1.00 98.50 92 ASP A C 1
ATOM 732 O O . ASP A 1 92 ? -3.927 2.644 4.441 1.00 98.50 92 ASP A O 1
ATOM 736 N N . SER A 1 93 ? -3.953 1.580 2.489 1.00 97.94 93 SER A N 1
ATOM 737 C CA . SER A 1 93 ? -4.027 2.759 1.622 1.00 97.94 93 SER A CA 1
ATOM 738 C C . SER A 1 93 ? -5.321 3.569 1.753 1.00 97.94 93 SER A C 1
ATOM 740 O O . SER A 1 93 ? -5.415 4.678 1.227 1.00 97.94 93 SER A O 1
ATOM 742 N N . GLY A 1 94 ? -6.316 3.035 2.464 1.00 97.81 94 GLY A N 1
ATOM 743 C CA . GLY A 1 94 ? -7.619 3.652 2.706 1.00 97.81 94 GLY A CA 1
ATOM 744 C C . GLY A 1 94 ? -8.779 2.772 2.256 1.00 97.81 94 GLY A C 1
ATOM 745 O O . GLY A 1 94 ? -8.612 1.854 1.458 1.00 97.81 94 GLY A O 1
ATOM 746 N N . THR A 1 95 ? -9.968 3.038 2.790 1.00 98.62 95 THR A N 1
ATOM 747 C CA . THR A 1 95 ? -11.167 2.226 2.549 1.00 98.62 95 THR A CA 1
ATOM 748 C C . THR A 1 95 ? -12.356 3.099 2.167 1.00 98.62 95 THR A C 1
ATOM 750 O O . THR A 1 95 ? -12.636 4.102 2.823 1.00 98.62 95 THR A O 1
ATOM 753 N N . ASP A 1 96 ? -13.100 2.690 1.138 1.00 98.06 96 ASP A N 1
ATOM 754 C CA . ASP A 1 96 ? -14.425 3.233 0.849 1.00 98.06 96 ASP A CA 1
ATOM 755 C C . ASP A 1 96 ? -15.430 2.666 1.861 1.00 98.06 96 ASP A C 1
ATOM 757 O O . ASP A 1 96 ? -16.079 1.635 1.656 1.00 98.06 96 ASP A O 1
ATOM 761 N N . ILE A 1 97 ? -15.526 3.343 3.004 1.00 97.69 97 ILE A N 1
ATOM 762 C CA . ILE A 1 97 ? -16.370 2.936 4.130 1.00 97.69 97 ILE A CA 1
ATOM 763 C C . ILE A 1 97 ? -17.865 2.886 3.778 1.00 97.69 97 ILE A C 1
ATOM 765 O O . ILE A 1 97 ? -18.632 2.199 4.457 1.00 97.69 97 ILE A O 1
ATOM 769 N N . ALA A 1 98 ? -18.300 3.550 2.698 1.00 97.50 98 ALA A N 1
ATOM 770 C CA . ALA A 1 98 ? -19.698 3.541 2.278 1.00 97.50 98 ALA A CA 1
ATOM 771 C C . ALA A 1 98 ? -20.174 2.147 1.832 1.00 97.50 98 ALA A C 1
ATOM 773 O O . ALA A 1 98 ? -21.382 1.888 1.842 1.00 97.50 98 ALA A O 1
ATOM 774 N N . LEU A 1 99 ? -19.246 1.247 1.490 1.00 97.81 99 LEU A N 1
ATOM 775 C CA . LEU A 1 99 ? -19.524 -0.142 1.120 1.00 97.81 99 LEU A CA 1
ATOM 776 C C . LEU A 1 99 ? -19.734 -1.069 2.332 1.00 97.81 99 LEU A C 1
ATOM 778 O O . LEU A 1 99 ? -20.214 -2.187 2.158 1.00 97.81 99 LEU A O 1
ATOM 782 N N . PHE A 1 100 ? -19.421 -0.618 3.553 1.00 97.50 100 PHE A N 1
ATOM 783 C CA . PHE A 1 100 ? -19.353 -1.471 4.751 1.00 97.50 100 PHE A CA 1
ATOM 784 C C . PHE A 1 100 ? -20.241 -0.998 5.911 1.00 97.50 100 PHE A C 1
ATOM 786 O O . PHE A 1 100 ? -19.979 -1.336 7.062 1.00 97.50 100 PHE A O 1
ATOM 793 N N . LYS A 1 101 ? -21.304 -0.233 5.626 1.00 95.88 101 LYS A N 1
ATOM 794 C CA . LYS A 1 101 ? -22.148 0.466 6.624 1.00 95.88 101 LYS A CA 1
ATOM 795 C C . LYS A 1 101 ? -22.623 -0.402 7.794 1.00 95.88 101 LYS A C 1
ATOM 797 O O . LYS A 1 101 ? -22.638 0.066 8.926 1.00 95.88 101 LYS A O 1
ATOM 802 N N . ASP A 1 102 ? -22.968 -1.662 7.539 1.00 93.88 102 ASP A N 1
ATOM 803 C CA . ASP A 1 102 ? -23.481 -2.583 8.566 1.00 93.88 102 ASP A CA 1
ATOM 804 C C . ASP A 1 102 ? -22.386 -3.150 9.488 1.00 93.88 102 ASP A C 1
ATOM 806 O O . ASP A 1 102 ? -22.673 -3.807 10.492 1.00 93.88 102 ASP A O 1
ATOM 810 N N . GLN A 1 103 ? -21.122 -2.919 9.139 1.00 96.50 103 GLN A N 1
ATOM 811 C CA . GLN A 1 103 ? -19.951 -3.465 9.811 1.00 96.50 103 GLN A CA 1
ATOM 812 C C . GLN A 1 103 ? -18.978 -2.376 10.256 1.00 96.50 103 GLN A C 1
ATOM 814 O O . GLN A 1 103 ? -17.895 -2.732 10.686 1.00 96.50 103 GLN A O 1
ATOM 819 N N . LEU A 1 104 ? -19.298 -1.082 10.193 1.00 98.19 104 LEU A N 1
ATOM 820 C CA . LEU A 1 104 ? -18.371 -0.045 10.658 1.00 98.19 104 LEU A CA 1
ATOM 821 C C . LEU A 1 104 ? -18.209 -0.074 12.186 1.00 98.19 104 LEU A C 1
ATOM 823 O O . LEU A 1 104 ? -19.159 -0.299 12.940 1.00 98.19 104 LEU A O 1
ATOM 827 N N . TRP A 1 105 ? -16.982 0.150 12.645 1.00 98.56 105 TRP A N 1
ATOM 828 C CA . TRP A 1 105 ? -16.719 0.649 13.989 1.00 98.56 105 TRP A CA 1
ATOM 829 C C . TRP A 1 105 ? -17.034 2.147 14.024 1.00 98.56 105 TRP A C 1
ATOM 831 O O . TRP A 1 105 ? -16.773 2.846 13.047 1.00 98.56 105 TRP A O 1
ATOM 841 N N . THR A 1 106 ? -17.584 2.633 15.137 1.00 98.25 106 THR A N 1
ATOM 842 C CA . THR A 1 106 ? -17.953 4.045 15.298 1.00 98.25 106 THR A CA 1
ATOM 843 C C . THR A 1 106 ? -17.366 4.603 16.588 1.00 98.25 106 THR A C 1
ATOM 845 O O . THR A 1 106 ? -17.651 4.067 17.668 1.00 98.25 106 THR A O 1
ATOM 848 N N . ASN A 1 107 ? -16.613 5.702 16.494 1.00 98.25 107 ASN A N 1
ATOM 849 C CA . ASN A 1 107 ? -16.255 6.518 17.648 1.00 98.25 107 ASN A CA 1
ATOM 850 C C . ASN A 1 107 ? -17.501 7.279 18.126 1.00 98.25 107 ASN A C 1
ATOM 852 O O . ASN A 1 107 ? -17.863 8.316 17.584 1.00 98.25 107 ASN A O 1
ATOM 856 N N . ASN A 1 108 ? -18.186 6.764 19.151 1.00 97.56 108 ASN A N 1
ATOM 857 C CA . ASN A 1 108 ? -19.399 7.399 19.693 1.00 97.56 108 ASN A CA 1
ATOM 858 C C . ASN A 1 108 ? -19.125 8.693 20.482 1.00 97.56 108 ASN A C 1
ATOM 860 O O . ASN A 1 108 ? -20.058 9.246 21.069 1.00 97.56 108 ASN A O 1
ATOM 864 N N . LYS A 1 109 ? -17.863 9.117 20.585 1.00 97.88 109 LYS A N 1
ATOM 865 C CA . LYS A 1 109 ? -17.478 10.370 21.236 1.00 97.88 109 LYS A CA 1
ATOM 866 C C . LYS A 1 109 ? -17.337 11.528 20.243 1.00 97.88 109 LYS A C 1
ATOM 868 O O . LYS A 1 109 ? -17.364 12.664 20.695 1.00 97.88 109 LYS A O 1
ATOM 873 N N . GLU A 1 110 ? -17.267 11.230 18.947 1.00 98.25 110 GLU A N 1
ATOM 874 C CA . GLU A 1 110 ? -17.222 12.217 17.867 1.00 98.25 110 GLU A CA 1
ATOM 875 C C . GLU A 1 110 ? -18.626 12.585 17.381 1.00 98.25 110 GLU A C 1
ATOM 877 O O . GLU A 1 110 ? -19.523 11.734 17.294 1.00 98.25 110 GLU A O 1
ATOM 882 N N . ILE A 1 111 ? -18.817 13.856 17.029 1.00 97.88 111 ILE A N 1
ATOM 883 C CA . ILE A 1 111 ? -19.975 14.340 16.283 1.00 97.88 111 ILE A CA 1
ATOM 884 C C . ILE A 1 111 ? -19.557 14.430 14.811 1.00 97.88 111 ILE A C 1
ATOM 886 O O . ILE A 1 111 ? -18.746 15.279 14.465 1.00 97.88 111 ILE A O 1
ATOM 890 N N . PRO A 1 112 ? -20.134 13.609 13.914 1.00 96.31 112 PRO A N 1
ATOM 891 C CA . PRO A 1 112 ? -19.694 13.576 12.524 1.00 96.31 112 PRO A CA 1
ATOM 892 C C . PRO A 1 112 ? -19.797 14.926 11.807 1.00 96.31 112 PRO A C 1
ATOM 894 O O . PRO A 1 112 ? -20.833 15.594 11.885 1.00 96.31 112 PRO A O 1
ATOM 897 N N . ASP A 1 113 ? -18.762 15.241 11.027 1.00 94.81 113 ASP A N 1
ATOM 898 C CA . ASP A 1 113 ? -18.691 16.369 10.092 1.00 94.81 113 ASP A CA 1
ATOM 899 C C . ASP A 1 113 ? -18.826 17.751 10.763 1.00 94.81 113 ASP A C 1
ATOM 901 O O . ASP A 1 113 ? -19.399 18.675 10.172 1.00 94.81 113 ASP A O 1
ATOM 905 N N . ASN A 1 114 ? -18.320 17.912 11.992 1.00 97.50 114 ASN A N 1
ATOM 906 C CA . ASN A 1 114 ? -18.308 19.206 12.687 1.00 97.50 114 ASN A CA 1
ATOM 907 C C . ASN A 1 114 ? -16.939 19.917 12.650 1.00 97.50 114 ASN A C 1
ATOM 909 O O . ASN A 1 114 ? -16.859 21.062 13.102 1.00 97.50 114 ASN A O 1
ATOM 913 N N . ASP A 1 115 ? -15.907 19.275 12.083 1.00 97.38 115 ASP A N 1
ATOM 914 C CA . ASP A 1 115 ? -14.522 19.761 12.002 1.00 97.38 115 ASP A CA 1
ATOM 915 C C . ASP A 1 115 ? -13.889 20.041 13.384 1.00 97.38 115 ASP A C 1
ATOM 917 O O . ASP A 1 115 ? -13.012 20.903 13.526 1.00 97.38 115 ASP A O 1
ATOM 921 N N . ILE A 1 116 ? -14.333 19.319 14.416 1.00 97.69 116 ILE A N 1
ATOM 922 C CA . ILE A 1 116 ? -13.843 19.395 15.795 1.00 97.69 116 ILE A CA 1
ATOM 923 C C . ILE A 1 116 ? -13.326 18.008 16.210 1.00 97.69 116 ILE A C 1
ATOM 925 O O . ILE A 1 116 ? -13.751 16.983 15.700 1.00 97.69 116 ILE A O 1
ATOM 929 N N . ASP A 1 117 ? -12.338 17.997 17.099 1.00 98.25 117 ASP A N 1
ATOM 930 C CA . ASP A 1 117 ? -11.921 16.809 17.852 1.00 98.25 117 ASP A CA 1
ATOM 931 C C . ASP A 1 117 ? -12.721 16.819 19.164 1.00 98.25 117 ASP A C 1
ATOM 933 O O . ASP A 1 117 ? -12.360 17.514 20.125 1.00 98.25 117 ASP A O 1
ATOM 937 N N . ASP A 1 118 ? -13.896 16.184 19.155 1.00 98.56 118 ASP A N 1
ATOM 938 C CA . ASP A 1 118 ? -14.860 16.271 20.258 1.00 98.56 118 ASP A CA 1
ATOM 939 C C . ASP A 1 118 ? -14.371 15.518 21.501 1.00 98.56 118 ASP A C 1
ATOM 941 O O . ASP A 1 118 ? -14.644 15.920 22.643 1.00 98.56 118 ASP A O 1
ATOM 945 N N . ASP A 1 119 ? -13.622 14.434 21.299 1.00 98.06 119 ASP A N 1
ATOM 946 C CA . ASP A 1 119 ? -13.110 13.597 22.377 1.00 98.06 119 ASP A CA 1
ATOM 947 C C . ASP A 1 119 ? -11.696 13.984 22.864 1.00 98.06 119 ASP A C 1
ATOM 949 O O . ASP A 1 119 ? -11.241 13.487 23.903 1.00 98.06 119 ASP A O 1
ATOM 953 N N . ASN A 1 120 ? -11.072 14.965 22.202 1.00 98.00 120 ASN A N 1
ATOM 954 C CA . ASN A 1 120 ? -9.730 15.492 22.449 1.00 98.00 120 ASN A CA 1
ATOM 955 C C . ASN A 1 120 ? -8.629 14.416 22.360 1.00 98.00 120 ASN A C 1
ATOM 957 O O . ASN A 1 120 ? -7.657 14.449 23.131 1.00 98.00 120 ASN A O 1
ATOM 961 N N . ASN A 1 121 ? -8.770 13.443 21.454 1.00 97.75 121 ASN A N 1
ATOM 962 C CA . ASN A 1 121 ? -7.772 12.397 21.206 1.00 97.75 121 ASN A CA 1
ATOM 963 C C . ASN A 1 121 ? -6.664 12.830 20.221 1.00 97.75 121 ASN A C 1
ATOM 965 O O . ASN A 1 121 ? -5.676 12.108 20.035 1.00 97.75 121 ASN A O 1
ATOM 969 N N . GLY A 1 122 ? -6.788 14.021 19.635 1.00 97.56 122 GLY A N 1
ATOM 970 C CA . GLY A 1 122 ? -5.861 14.605 18.678 1.00 97.56 122 GLY A CA 1
ATOM 971 C C . GLY A 1 122 ? -6.163 14.268 17.218 1.00 97.56 122 GLY A C 1
ATOM 972 O O . GLY A 1 122 ? -5.297 14.540 16.379 1.00 97.56 122 GLY A O 1
ATOM 973 N N . TYR A 1 123 ? -7.307 13.663 16.904 1.00 98.38 123 TYR A N 1
ATOM 974 C CA . TYR A 1 123 ? -7.799 13.399 15.555 1.00 98.38 123 TYR A CA 1
ATOM 975 C C . TYR A 1 123 ? -9.158 14.083 15.387 1.00 98.38 123 TYR A C 1
ATOM 977 O O . TYR A 1 123 ? -10.045 13.934 16.207 1.00 98.38 123 TYR A O 1
ATOM 985 N N . VAL A 1 124 ? -9.304 14.877 14.330 1.00 98.38 124 VAL A N 1
ATOM 986 C CA . VAL A 1 124 ? -10.559 15.580 14.032 1.00 98.38 124 VAL A CA 1
ATOM 987 C C . VAL A 1 124 ? -11.474 14.651 13.238 1.00 98.38 124 VAL A C 1
ATOM 989 O O . VAL A 1 124 ? -11.020 14.089 12.236 1.00 98.38 124 VAL A O 1
ATOM 992 N N . ASP A 1 125 ? -12.745 14.549 13.638 1.00 97.88 125 ASP A N 1
ATOM 993 C CA . ASP A 1 125 ? -13.783 13.747 12.978 1.00 97.88 125 ASP A CA 1
ATOM 994 C C . ASP A 1 125 ? -13.386 12.265 12.739 1.00 97.88 125 ASP A C 1
ATOM 996 O O . ASP A 1 125 ? -13.712 11.682 11.698 1.00 97.88 125 ASP A O 1
ATOM 1000 N N . ASP A 1 126 ? -12.698 11.598 13.673 1.00 98.44 126 ASP A N 1
ATOM 1001 C CA . ASP A 1 126 ? -12.260 10.194 13.538 1.00 98.44 126 ASP A CA 1
ATOM 1002 C C . ASP A 1 126 ? -13.393 9.164 13.755 1.00 98.44 126 ASP A C 1
ATOM 1004 O O . ASP A 1 126 ? -13.230 8.108 14.369 1.00 98.44 126 ASP A O 1
ATOM 1008 N N . VAL A 1 127 ? -14.574 9.439 13.194 1.00 98.50 127 VAL A N 1
ATOM 1009 C CA . VAL A 1 127 ? -15.819 8.680 13.397 1.00 98.50 127 VAL A CA 1
ATOM 1010 C C . VAL A 1 127 ? -15.660 7.192 13.070 1.00 98.50 127 VAL A C 1
ATOM 1012 O O . VAL A 1 127 ? -16.224 6.348 13.763 1.00 98.50 127 VAL A O 1
ATOM 1015 N N . HIS A 1 128 ? -14.899 6.852 12.026 1.00 98.56 128 HIS A N 1
ATOM 1016 C CA . HIS A 1 128 ? -14.705 5.472 11.552 1.00 98.56 128 HIS A CA 1
ATOM 1017 C C . HIS A 1 128 ? -13.226 5.053 11.473 1.00 98.56 128 HIS A C 1
ATOM 1019 O O . HIS A 1 128 ? -12.887 4.038 10.850 1.00 98.56 128 HIS A O 1
ATOM 1025 N N . GLY A 1 129 ? -12.351 5.821 12.123 1.00 98.50 129 GLY A N 1
ATOM 1026 C CA . GLY A 1 129 ? -10.911 5.605 12.170 1.00 98.50 129 GLY A CA 1
ATOM 1027 C C . GLY A 1 129 ? -10.114 6.841 11.756 1.00 98.50 129 GLY A C 1
ATOM 1028 O O . GLY A 1 129 ? -10.637 7.950 11.763 1.00 98.50 129 GLY A O 1
ATOM 1029 N N . ILE A 1 130 ? -8.844 6.647 11.404 1.00 98.75 130 ILE A N 1
ATOM 1030 C CA . ILE A 1 130 ? -7.851 7.723 11.265 1.00 98.75 130 ILE A CA 1
ATOM 1031 C C . ILE A 1 130 ? -7.114 7.652 9.930 1.00 98.75 130 ILE A C 1
ATOM 1033 O O . ILE A 1 130 ? -7.081 6.613 9.268 1.00 98.75 130 ILE A O 1
ATOM 1037 N N . ALA A 1 131 ? -6.484 8.754 9.536 1.00 98.62 131 ALA A N 1
ATOM 1038 C CA . ALA A 1 131 ? -5.678 8.807 8.329 1.00 98.62 131 ALA A CA 1
ATOM 1039 C C . ALA A 1 131 ? -4.449 9.700 8.487 1.00 98.62 131 ALA A C 1
ATOM 1041 O O . ALA A 1 131 ? -4.480 10.721 9.174 1.00 98.62 131 ALA A O 1
ATOM 1042 N N . TYR A 1 132 ? -3.396 9.343 7.758 1.00 98.62 132 TYR A N 1
ATOM 1043 C CA . TYR A 1 132 ? -2.205 10.160 7.572 1.00 98.62 132 TYR A CA 1
ATOM 1044 C C . TYR A 1 132 ? -1.957 10.426 6.081 1.00 98.62 132 TYR A C 1
ATOM 1046 O O . TYR A 1 132 ? -2.217 9.572 5.223 1.00 98.62 132 TYR A O 1
ATOM 1054 N N . THR A 1 133 ? -1.499 11.637 5.758 1.00 97.94 133 THR A N 1
ATOM 1055 C CA . THR A 1 133 ? -0.996 12.015 4.426 1.00 97.94 133 THR A CA 1
ATOM 1056 C C . THR A 1 133 ? 0.357 11.355 4.154 1.00 97.94 133 THR A C 1
ATOM 1058 O O . THR A 1 133 ? 0.919 10.696 5.028 1.00 97.94 133 THR A O 1
ATOM 1061 N N . TYR A 1 134 ? 0.903 11.541 2.947 1.00 96.56 134 TYR A N 1
ATOM 1062 C CA . TYR A 1 134 ? 2.217 10.990 2.591 1.00 96.56 134 TYR A CA 1
ATOM 1063 C C . TYR A 1 134 ? 3.329 11.521 3.508 1.00 96.56 134 TYR A C 1
ATOM 1065 O O . TYR A 1 134 ? 4.248 10.798 3.867 1.00 96.56 134 TYR A O 1
ATOM 1073 N N . HIS A 1 135 ? 3.188 12.764 3.970 1.00 97.44 135 HIS A N 1
ATOM 1074 C CA . HIS A 1 135 ? 4.124 13.391 4.896 1.00 97.44 135 HIS A CA 1
ATOM 1075 C C . HIS A 1 135 ? 3.760 13.172 6.363 1.00 97.44 135 HIS A C 1
ATOM 1077 O O . HIS A 1 135 ? 4.233 13.926 7.209 1.00 97.44 135 HIS A O 1
ATOM 1083 N N . SER A 1 136 ? 2.934 12.182 6.702 1.00 98.06 136 SER A N 1
ATOM 1084 C CA . SER A 1 136 ? 2.543 11.900 8.089 1.00 98.06 136 SER A CA 1
ATOM 1085 C C . SER A 1 136 ? 1.848 13.073 8.799 1.00 98.06 136 SER A C 1
ATOM 1087 O O . SER A 1 136 ? 1.966 13.239 10.012 1.00 98.06 136 SER A O 1
ATOM 1089 N N . ASP A 1 137 ? 1.091 13.887 8.058 1.00 98.12 137 ASP A N 1
ATOM 1090 C CA . ASP A 1 137 ? 0.121 14.816 8.649 1.00 98.12 137 ASP A CA 1
ATOM 1091 C C . ASP A 1 137 ? -1.222 14.115 8.846 1.00 98.12 137 ASP A C 1
ATOM 1093 O O . ASP A 1 137 ? -1.655 13.348 7.984 1.00 98.12 137 ASP A O 1
ATOM 1097 N N . LYS A 1 138 ? -1.902 14.390 9.960 1.00 98.19 138 LYS A N 1
ATOM 1098 C CA . LYS A 1 138 ? -3.234 13.835 10.230 1.00 98.19 138 LYS A CA 1
ATOM 1099 C C . LYS A 1 138 ? -4.249 14.335 9.200 1.00 98.19 138 LYS A C 1
ATOM 1101 O O . LYS A 1 138 ? -4.216 15.490 8.779 1.00 98.19 138 LYS A O 1
ATOM 1106 N N . SER A 1 139 ? -5.164 13.458 8.809 1.00 97.25 139 SER A N 1
ATOM 1107 C CA . SER A 1 139 ? -6.223 13.719 7.837 1.00 97.25 139 SER A CA 1
ATOM 1108 C C . SER A 1 139 ? -7.528 13.060 8.288 1.00 97.25 139 SER A C 1
ATOM 1110 O O . SER A 1 139 ? -7.502 12.022 8.944 1.00 97.25 139 SER A O 1
ATOM 1112 N N . LYS A 1 140 ? -8.662 13.648 7.896 1.00 96.44 140 LYS A N 1
ATOM 1113 C CA . LYS A 1 140 ? -10.014 13.081 8.071 1.00 96.44 140 LYS A CA 1
ATOM 1114 C C . LYS A 1 140 ? -10.445 12.165 6.918 1.00 96.44 140 LYS A C 1
ATOM 1116 O O . LYS A 1 140 ? -11.478 11.509 6.973 1.00 96.44 140 LYS A O 1
ATOM 1121 N N . GLU A 1 141 ? -9.671 12.121 5.836 1.00 96.88 141 GLU A N 1
ATOM 1122 C CA . GLU A 1 141 ? -10.024 11.356 4.642 1.00 96.88 141 GLU A CA 1
ATOM 1123 C C . GLU A 1 141 ? -9.619 9.883 4.787 1.00 96.88 141 GLU A C 1
ATOM 1125 O O . GLU A 1 141 ? -8.442 9.542 4.726 1.00 96.88 141 GLU A O 1
ATOM 1130 N N . LEU A 1 142 ? -10.593 8.984 4.932 1.00 98.25 142 LEU A N 1
ATOM 1131 C CA . LEU A 1 142 ? -10.324 7.548 5.110 1.00 98.25 142 LEU A CA 1
ATOM 1132 C C . LEU A 1 142 ? -10.083 6.784 3.800 1.00 98.25 142 LEU A C 1
ATOM 1134 O O . LEU A 1 142 ? -9.591 5.658 3.833 1.00 98.25 142 LEU A O 1
ATOM 1138 N N . LEU A 1 143 ? -10.389 7.389 2.651 1.00 98.19 143 LEU A N 1
ATOM 1139 C CA . LEU A 1 143 ? -10.144 6.834 1.319 1.00 98.19 143 LEU A CA 1
ATOM 1140 C C . LEU A 1 143 ? -8.974 7.567 0.655 1.00 98.19 143 LEU A C 1
ATOM 1142 O O . LEU A 1 143 ? -8.821 8.775 0.833 1.00 98.19 143 LEU A O 1
ATOM 1146 N N . TYR A 1 144 ? -8.134 6.858 -0.099 1.00 98.06 144 TYR A N 1
ATOM 1147 C CA . TYR A 1 144 ? -7.023 7.480 -0.822 1.00 98.06 144 TYR A CA 1
ATOM 1148 C C . TYR A 1 144 ? -7.548 8.482 -1.869 1.00 98.06 144 TYR A C 1
ATOM 1150 O O . TYR A 1 144 ? -8.392 8.111 -2.693 1.00 98.06 144 TYR A O 1
ATOM 1158 N N . PRO A 1 145 ? -7.062 9.730 -1.905 1.00 96.06 145 PRO A N 1
ATOM 1159 C CA . PRO A 1 145 ? -7.524 10.713 -2.870 1.00 96.06 145 PRO A CA 1
ATOM 1160 C C . PRO A 1 145 ? -6.880 10.451 -4.236 1.00 96.06 145 PRO A C 1
ATOM 1162 O O . PRO A 1 145 ? -5.660 10.395 -4.360 1.00 96.06 145 PRO A O 1
ATOM 1165 N N . ILE A 1 146 ? -7.696 10.337 -5.288 1.00 95.25 146 ILE A N 1
ATOM 1166 C CA . ILE A 1 146 ? -7.199 10.162 -6.670 1.00 95.25 146 ILE A CA 1
ATOM 1167 C C . ILE A 1 146 ? -7.257 11.435 -7.516 1.00 95.25 146 ILE A C 1
ATOM 1169 O O . ILE A 1 146 ? -6.860 11.428 -8.678 1.00 95.25 146 ILE A O 1
ATOM 1173 N N . GLY A 1 147 ? -7.705 12.547 -6.928 1.00 94.50 147 GLY A N 1
ATOM 1174 C CA . GLY A 1 147 ? -7.580 13.887 -7.496 1.00 94.50 147 GLY A CA 1
ATOM 1175 C C . GLY A 1 147 ? -8.017 13.989 -8.959 1.00 94.50 147 GLY A C 1
ATOM 1176 O O . GLY A 1 147 ? -9.171 13.754 -9.313 1.00 94.50 147 GLY A O 1
ATOM 1177 N N . ASP A 1 148 ? -7.077 14.359 -9.823 1.00 93.75 148 ASP A N 1
ATOM 1178 C CA . ASP A 1 148 ? -7.306 14.643 -11.237 1.00 93.75 148 ASP A CA 1
ATOM 1179 C C . ASP A 1 148 ? -7.708 13.420 -12.079 1.00 93.75 148 ASP A C 1
ATOM 1181 O O . ASP A 1 148 ? -8.323 13.587 -13.143 1.00 93.75 148 ASP A O 1
ATOM 1185 N N . VAL A 1 149 ? -7.418 12.203 -11.600 1.00 95.69 149 VAL A N 1
ATOM 1186 C CA . VAL A 1 149 ? -7.749 10.958 -12.309 1.00 95.69 149 VAL A CA 1
ATOM 1187 C C . VAL A 1 149 ? -9.139 10.418 -11.967 1.00 95.69 149 VAL A C 1
ATOM 1189 O O . VAL A 1 149 ? -9.601 9.479 -12.612 1.00 95.69 149 VAL A O 1
ATOM 1192 N N . GLU A 1 150 ? -9.858 11.059 -11.041 1.00 96.62 150 GLU A N 1
ATOM 1193 C CA . GLU A 1 150 ? -11.234 10.716 -10.656 1.00 96.62 150 GLU A CA 1
ATOM 1194 C C . GLU A 1 150 ? -12.173 10.607 -11.868 1.00 96.62 150 GLU A C 1
ATOM 1196 O O . GLU A 1 150 ? -12.914 9.638 -12.028 1.00 96.62 150 GLU A O 1
ATOM 1201 N N . LYS A 1 151 ? -12.066 11.553 -12.809 1.00 96.00 151 LYS A N 1
ATOM 1202 C CA . LYS A 1 151 ? -12.840 11.560 -14.067 1.00 96.00 151 LYS A CA 1
ATOM 1203 C C . LYS A 1 151 ? -12.618 10.315 -14.940 1.00 96.00 151 LYS A C 1
ATOM 1205 O O . LYS A 1 151 ? -13.450 10.005 -15.787 1.00 96.00 151 LYS A O 1
ATOM 1210 N N . ASN A 1 152 ? -11.492 9.624 -14.751 1.00 95.69 152 ASN A N 1
ATOM 1211 C CA . ASN A 1 152 ? -11.095 8.423 -15.478 1.00 95.69 152 ASN A CA 1
ATOM 1212 C C . ASN A 1 152 ? -11.291 7.142 -14.649 1.00 95.69 152 ASN A C 1
ATOM 1214 O O . ASN A 1 152 ? -10.928 6.066 -15.132 1.00 95.69 152 ASN A O 1
ATOM 1218 N N . ARG A 1 153 ? -11.874 7.222 -13.443 1.00 96.06 153 ARG A N 1
ATOM 1219 C CA . ARG A 1 153 ? -12.012 6.095 -12.508 1.00 96.06 153 ARG A CA 1
ATOM 1220 C C . ARG A 1 153 ? -12.565 4.815 -13.158 1.00 96.06 153 ARG A C 1
ATOM 1222 O O . ARG A 1 153 ? -11.896 3.796 -13.023 1.00 96.06 153 ARG A O 1
ATOM 1229 N N . PRO A 1 154 ? -13.668 4.823 -13.943 1.00 96.69 154 PRO A N 1
ATOM 1230 C CA . PRO A 1 154 ? -14.189 3.586 -14.541 1.00 96.69 154 PRO A CA 1
ATOM 1231 C C . PRO A 1 154 ? -13.210 2.916 -15.514 1.00 96.69 154 PRO A C 1
ATOM 1233 O O . PRO A 1 154 ? -13.154 1.692 -15.619 1.00 96.69 154 PRO A O 1
ATOM 1236 N N . ARG A 1 155 ? -12.412 3.717 -16.233 1.00 96.00 155 ARG A N 1
ATOM 1237 C CA . ARG A 1 155 ? -11.359 3.193 -17.107 1.00 96.00 155 ARG A CA 1
ATOM 1238 C C . ARG A 1 155 ? -10.229 2.593 -16.273 1.00 96.00 155 ARG A C 1
ATOM 1240 O O . ARG A 1 155 ? -9.769 1.508 -16.602 1.00 96.00 155 ARG A O 1
ATOM 1247 N N . LEU A 1 156 ? -9.776 3.281 -15.226 1.00 97.06 156 LEU A N 1
ATOM 1248 C CA . LEU A 1 156 ? -8.680 2.803 -14.376 1.00 97.06 156 LEU A CA 1
ATOM 1249 C C . LEU A 1 156 ? -9.053 1.526 -13.618 1.00 97.06 156 LEU A C 1
ATOM 1251 O O . LEU A 1 156 ? -8.243 0.608 -13.573 1.00 97.06 156 LEU A O 1
ATOM 1255 N N . GLU A 1 157 ? -10.293 1.414 -13.145 1.00 96.69 157 GLU A N 1
ATOM 1256 C CA . GLU A 1 157 ? -10.852 0.182 -12.577 1.00 96.69 157 GLU A CA 1
ATOM 1257 C C . GLU A 1 157 ? -10.755 -0.991 -13.549 1.00 96.69 157 GLU A C 1
ATOM 1259 O O . GLU A 1 157 ? -10.229 -2.054 -13.215 1.00 96.69 157 GLU A O 1
ATOM 1264 N N . ARG A 1 158 ? -11.197 -0.777 -14.791 1.00 97.31 158 ARG A N 1
ATOM 1265 C CA . ARG A 1 158 ? -11.141 -1.795 -15.841 1.00 97.31 158 ARG A CA 1
ATOM 1266 C C . ARG A 1 158 ? -9.705 -2.233 -16.137 1.00 97.31 158 ARG A C 1
ATOM 1268 O O . ARG A 1 158 ? -9.451 -3.421 -16.316 1.00 97.31 158 ARG A O 1
ATOM 1275 N N . LEU A 1 159 ? -8.763 -1.291 -16.159 1.00 96.56 159 LEU A N 1
ATOM 1276 C CA . LEU A 1 159 ? -7.345 -1.582 -16.383 1.00 96.56 159 LEU A CA 1
ATOM 1277 C C . LEU A 1 159 ? -6.705 -2.290 -15.190 1.00 96.56 159 LEU A C 1
ATOM 1279 O O . LEU A 1 159 ? -5.917 -3.204 -15.401 1.00 96.56 159 LEU A O 1
ATOM 1283 N N . MET A 1 160 ? -7.072 -1.923 -13.962 1.00 96.62 160 MET A N 1
ATOM 1284 C CA . MET A 1 160 ? -6.592 -2.587 -12.752 1.00 96.62 160 MET A CA 1
ATOM 1285 C C . MET A 1 160 ? -7.074 -4.035 -12.701 1.00 96.62 160 MET A C 1
ATOM 1287 O O . MET A 1 160 ? -6.272 -4.941 -12.502 1.00 96.62 160 MET A O 1
ATOM 1291 N N . LYS A 1 161 ? -8.358 -4.275 -13.001 1.00 96.62 161 LYS A N 1
ATOM 1292 C CA . LYS A 1 161 ? -8.882 -5.635 -13.174 1.00 96.62 161 LYS A CA 1
ATOM 1293 C C . LYS A 1 161 ? -8.095 -6.398 -14.240 1.00 96.62 161 LYS A C 1
ATOM 1295 O O . LYS A 1 161 ? -7.695 -7.533 -14.007 1.00 96.62 161 LYS A O 1
ATOM 1300 N N . GLY A 1 162 ? -7.845 -5.772 -15.392 1.00 97.12 162 GLY A N 1
ATOM 1301 C CA . GLY A 1 162 ? -7.035 -6.366 -16.453 1.00 97.12 162 GLY A CA 1
ATOM 1302 C C . GLY A 1 162 ? -5.621 -6.725 -15.993 1.00 97.12 162 GLY A C 1
ATOM 1303 O O . GLY A 1 162 ? -5.106 -7.759 -16.403 1.00 97.12 162 GLY A O 1
ATOM 1304 N N . LEU A 1 163 ? -5.000 -5.918 -15.128 1.00 95.19 163 LEU A N 1
ATOM 1305 C CA . LEU A 1 163 ? -3.685 -6.210 -14.558 1.00 95.19 163 LEU A CA 1
ATOM 1306 C C . LEU A 1 163 ? -3.744 -7.439 -13.641 1.00 95.19 163 LEU A C 1
ATOM 1308 O O . LEU A 1 163 ? -2.994 -8.388 -13.869 1.00 95.19 163 LEU A O 1
ATOM 1312 N N . SER A 1 164 ? -4.686 -7.465 -12.693 1.00 94.44 164 SER A N 1
ATOM 1313 C CA . SER A 1 164 ? -4.883 -8.603 -11.784 1.00 94.44 164 SER A CA 1
ATOM 1314 C C . SER A 1 164 ? -5.213 -9.900 -12.526 1.00 94.44 164 SER A C 1
ATOM 1316 O O . SER A 1 164 ? -4.693 -10.959 -12.183 1.00 94.44 164 SER A O 1
ATOM 1318 N N . ASP A 1 165 ? -6.035 -9.834 -13.575 1.00 95.06 165 ASP A N 1
ATOM 1319 C CA . ASP A 1 165 ? -6.360 -10.999 -14.400 1.00 95.06 165 ASP A CA 1
ATOM 1320 C C . ASP A 1 165 ? -5.115 -11.538 -15.118 1.00 95.06 165 ASP A C 1
ATOM 1322 O O . ASP A 1 165 ? -4.915 -12.750 -15.175 1.00 95.06 165 ASP A O 1
ATOM 1326 N N . ILE A 1 166 ? -4.230 -10.667 -15.620 1.00 92.56 166 ILE A N 1
ATOM 1327 C CA . ILE A 1 166 ? -2.981 -11.121 -16.246 1.00 92.56 166 ILE A CA 1
ATOM 1328 C C . ILE A 1 166 ? -2.065 -11.804 -15.226 1.00 92.56 166 ILE A C 1
ATOM 1330 O O . ILE A 1 166 ? -1.502 -12.854 -15.537 1.00 92.56 166 ILE A O 1
ATOM 1334 N N . GLU A 1 167 ? -1.929 -11.246 -14.023 1.00 90.06 167 GLU A N 1
ATOM 1335 C CA . GLU A 1 167 ? -1.144 -11.851 -12.936 1.00 90.06 167 GLU A CA 1
ATOM 1336 C C . GLU A 1 167 ? -1.712 -13.210 -12.507 1.00 90.06 167 GLU A C 1
ATOM 1338 O O . GLU A 1 167 ? -0.963 -14.159 -12.273 1.00 90.06 167 GLU A O 1
ATOM 1343 N N . ALA A 1 168 ? -3.040 -13.335 -12.481 1.00 88.06 168 ALA A N 1
ATOM 1344 C CA . ALA A 1 168 ? -3.746 -14.576 -12.183 1.00 88.06 168 ALA A CA 1
ATOM 1345 C C . ALA A 1 168 ? -3.783 -15.570 -13.363 1.00 88.06 168 ALA A C 1
ATOM 1347 O O . ALA A 1 168 ? -4.349 -16.657 -13.226 1.00 88.06 168 ALA A O 1
ATOM 1348 N N . ASN A 1 169 ? -3.185 -15.224 -14.511 1.00 86.44 169 ASN A N 1
ATOM 1349 C CA . ASN A 1 169 ? -3.237 -15.997 -15.753 1.00 86.44 169 ASN A CA 1
ATOM 1350 C C . ASN A 1 169 ? -4.683 -16.298 -16.213 1.00 86.44 169 ASN A C 1
ATOM 1352 O O . ASN A 1 169 ? -5.020 -17.416 -16.608 1.00 86.44 169 ASN A O 1
ATOM 1356 N N . VAL A 1 170 ? -5.540 -15.281 -16.132 1.00 89.44 170 VAL A N 1
ATOM 1357 C CA . VAL A 1 170 ? -6.935 -15.273 -16.576 1.00 89.44 170 VAL A CA 1
ATOM 1358 C C . VAL A 1 170 ? -7.043 -14.466 -17.871 1.00 89.44 170 VAL A C 1
ATOM 1360 O O . VAL A 1 170 ? -6.691 -13.288 -17.931 1.00 89.44 170 VAL A O 1
ATOM 1363 N N . ASP A 1 171 ? -7.573 -15.088 -18.924 1.00 88.56 171 ASP A N 1
ATOM 1364 C CA . ASP A 1 171 ? -7.808 -14.427 -20.211 1.00 88.56 171 ASP A CA 1
ATOM 1365 C C . ASP A 1 171 ? -9.202 -13.782 -20.254 1.00 88.56 171 ASP A C 1
ATOM 1367 O O . ASP A 1 171 ? -10.141 -14.310 -20.848 1.00 88.56 171 ASP A O 1
ATOM 1371 N N . SER A 1 172 ? -9.337 -12.633 -19.589 1.00 95.88 172 SER A N 1
ATOM 1372 C CA . SER A 1 172 ? -10.541 -11.795 -19.622 1.00 95.88 172 SER A CA 1
ATOM 1373 C C . SER A 1 172 ? -10.504 -10.749 -20.743 1.00 95.88 172 SER A C 1
ATOM 1375 O O . SER A 1 172 ? -9.442 -10.424 -21.284 1.00 95.88 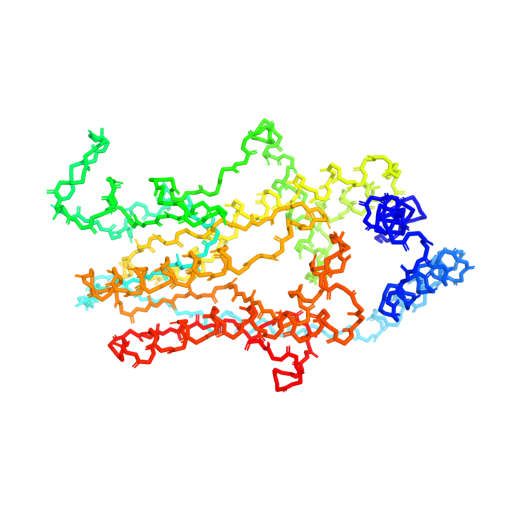172 SER A O 1
ATOM 1377 N N . ASP A 1 173 ? -11.660 -10.153 -21.052 1.00 97.25 173 ASP A N 1
ATOM 1378 C CA . ASP A 1 173 ? -11.741 -9.014 -21.974 1.00 97.25 173 ASP A CA 1
ATOM 1379 C C . ASP A 1 173 ? -10.878 -7.836 -21.489 1.00 97.25 173 ASP A C 1
ATOM 1381 O O . ASP A 1 173 ? -10.216 -7.180 -22.294 1.00 97.25 173 ASP A O 1
ATOM 1385 N N . GLU A 1 174 ? -10.828 -7.590 -20.175 1.00 97.62 174 GLU A N 1
ATOM 1386 C CA . GLU A 1 174 ? -9.989 -6.550 -19.571 1.00 97.62 174 GLU A CA 1
ATOM 1387 C C . GLU A 1 174 ? -8.491 -6.844 -19.722 1.00 97.62 174 GLU A C 1
ATOM 1389 O O . GLU A 1 174 ? -7.714 -5.947 -20.060 1.00 97.62 174 GLU A O 1
ATOM 1394 N N . ALA A 1 175 ? -8.074 -8.100 -19.536 1.00 95.88 175 ALA A N 1
ATOM 1395 C CA . ALA A 1 175 ? -6.692 -8.521 -19.746 1.00 95.88 175 ALA A CA 1
ATOM 1396 C C . ALA A 1 175 ? -6.273 -8.357 -21.216 1.00 95.88 175 ALA A C 1
ATOM 1398 O O . ALA A 1 175 ? -5.177 -7.869 -21.509 1.00 95.88 175 ALA A O 1
ATOM 1399 N N . ILE A 1 176 ? -7.143 -8.736 -22.159 1.00 93.50 176 ILE A N 1
ATOM 1400 C CA . ILE A 1 176 ? -6.905 -8.577 -23.602 1.00 93.50 176 ILE A CA 1
ATOM 1401 C C . ILE A 1 176 ? -6.792 -7.092 -23.969 1.00 93.50 176 ILE A C 1
ATOM 1403 O O . ILE A 1 176 ? -5.863 -6.697 -24.683 1.00 93.50 176 ILE A O 1
ATOM 1407 N N . GLU A 1 177 ? -7.708 -6.264 -23.464 1.00 94.38 177 GLU A N 1
ATOM 1408 C CA . GLU A 1 177 ? -7.703 -4.814 -23.664 1.00 94.38 177 GLU A CA 1
ATOM 1409 C C . GLU A 1 177 ? -6.399 -4.185 -23.156 1.00 94.38 177 GLU A C 1
ATOM 1411 O O . GLU A 1 177 ? -5.734 -3.455 -23.901 1.00 94.38 177 GLU A O 1
ATOM 1416 N N . LEU A 1 178 ? -5.982 -4.525 -21.932 1.00 95.38 178 LEU A N 1
ATOM 1417 C CA . LEU A 1 178 ? -4.752 -4.012 -21.338 1.00 95.38 178 LEU A CA 1
ATOM 1418 C C . LEU A 1 178 ? -3.509 -4.460 -22.122 1.00 95.38 178 LEU A C 1
ATOM 1420 O O . LEU A 1 178 ? -2.669 -3.625 -22.467 1.00 95.38 178 LEU A O 1
ATOM 1424 N N . LYS A 1 179 ? -3.400 -5.751 -22.479 1.00 92.38 179 LYS A N 1
ATOM 1425 C CA . LYS A 1 179 ? -2.290 -6.277 -23.304 1.00 92.38 179 LYS A CA 1
ATOM 1426 C C . LYS A 1 179 ? -2.168 -5.497 -24.621 1.00 92.38 179 LYS A C 1
ATOM 1428 O O . LYS A 1 179 ? -1.056 -5.143 -25.022 1.00 92.38 179 LYS A O 1
ATOM 1433 N N . LYS A 1 180 ? -3.296 -5.207 -25.283 1.00 92.12 180 LYS A N 1
ATOM 1434 C CA . LYS A 1 180 ? -3.332 -4.435 -26.534 1.00 92.12 180 LYS A CA 1
ATOM 1435 C C . LYS A 1 180 ? -2.899 -2.986 -26.318 1.00 92.12 180 LYS A C 1
ATOM 1437 O O . LYS A 1 180 ? -2.074 -2.491 -27.086 1.00 92.12 180 LYS A O 1
ATOM 1442 N N . MET A 1 181 ? -3.410 -2.330 -25.274 1.00 93.56 181 MET A N 1
ATOM 1443 C CA . MET A 1 181 ? -3.031 -0.960 -24.923 1.00 93.56 181 MET A CA 1
ATOM 1444 C C . MET A 1 181 ? -1.516 -0.847 -24.719 1.00 93.56 181 MET A C 1
ATOM 1446 O O . MET A 1 181 ? -0.875 -0.062 -25.417 1.00 93.56 181 MET A O 1
ATOM 1450 N N . LEU A 1 182 ? -0.942 -1.681 -23.844 1.00 92.88 182 LEU A N 1
ATOM 1451 C CA . LEU A 1 182 ? 0.497 -1.708 -23.540 1.00 92.88 182 LEU A CA 1
ATOM 1452 C C . LEU A 1 182 ? 1.358 -2.001 -24.780 1.00 92.88 182 LEU A C 1
ATOM 1454 O O . LEU A 1 182 ? 2.439 -1.434 -24.957 1.00 92.88 182 LEU A O 1
ATOM 1458 N N . GLY A 1 183 ? 0.864 -2.859 -25.679 1.00 89.88 183 GLY A N 1
ATOM 1459 C CA . GLY A 1 183 ? 1.525 -3.174 -26.946 1.00 89.88 183 GLY A CA 1
ATOM 1460 C C . GLY A 1 183 ? 1.648 -1.979 -27.898 1.00 89.88 183 GLY A C 1
ATOM 1461 O O . GLY A 1 183 ? 2.613 -1.901 -28.655 1.00 89.88 183 GLY A O 1
ATOM 1462 N N . SER A 1 184 ? 0.692 -1.047 -27.846 1.00 90.44 184 SER A N 1
ATOM 1463 C CA . SER A 1 184 ? 0.619 0.135 -28.723 1.00 90.44 184 SER A CA 1
ATOM 1464 C C . SER A 1 184 ? 0.990 1.463 -28.054 1.00 90.44 184 SER A C 1
ATOM 1466 O O . SER A 1 184 ? 0.972 2.501 -28.716 1.00 90.44 184 SER A O 1
ATOM 1468 N N . MET A 1 185 ? 1.313 1.441 -26.759 1.00 94.69 185 MET A N 1
ATOM 1469 C CA . MET A 1 185 ? 1.627 2.628 -25.965 1.00 94.69 185 MET A CA 1
ATOM 1470 C C . MET A 1 185 ? 2.847 3.364 -26.529 1.00 94.69 185 MET A C 1
ATOM 1472 O O . MET A 1 185 ? 3.806 2.734 -26.989 1.00 94.69 185 MET A O 1
ATOM 1476 N N . LYS A 1 186 ? 2.815 4.698 -26.522 1.00 95.12 186 LYS A N 1
ATOM 1477 C CA . LYS A 1 186 ? 3.981 5.520 -26.870 1.00 95.12 186 LYS A CA 1
ATOM 1478 C C . LYS A 1 186 ? 4.858 5.716 -25.630 1.00 95.12 186 LYS A C 1
ATOM 1480 O O . LYS A 1 186 ? 4.304 5.736 -24.536 1.00 95.12 186 LYS A O 1
ATOM 1485 N N . PRO A 1 187 ? 6.181 5.906 -25.781 1.00 93.88 187 PRO A N 1
ATOM 1486 C CA . PRO A 1 187 ? 7.073 6.150 -24.644 1.00 93.88 187 PRO A CA 1
ATOM 1487 C C . PRO A 1 187 ? 6.592 7.278 -23.718 1.00 93.88 187 PRO A C 1
ATOM 1489 O O . PRO A 1 187 ? 6.515 7.072 -22.512 1.00 93.88 187 PRO A O 1
ATOM 1492 N N . ASP A 1 188 ? 6.156 8.406 -24.287 1.00 94.62 188 ASP A N 1
ATOM 1493 C CA . ASP A 1 188 ? 5.676 9.576 -23.531 1.00 94.62 188 ASP A CA 1
ATOM 1494 C C . ASP A 1 188 ? 4.408 9.300 -22.701 1.00 94.62 188 ASP A C 1
ATOM 1496 O O . ASP A 1 188 ? 4.158 9.970 -21.701 1.00 94.62 188 ASP A O 1
ATOM 1500 N N . ASP A 1 189 ? 3.613 8.299 -23.092 1.00 95.25 189 ASP A N 1
ATOM 1501 C CA . ASP A 1 189 ? 2.377 7.924 -22.398 1.00 95.25 189 ASP A CA 1
ATOM 1502 C C . ASP A 1 189 ? 2.635 6.937 -21.240 1.00 95.25 189 ASP A C 1
ATOM 1504 O O . ASP A 1 189 ? 1.730 6.677 -20.445 1.00 95.25 189 ASP A O 1
ATOM 1508 N N . VAL A 1 190 ? 3.851 6.382 -21.123 1.00 94.50 190 VAL A N 1
ATOM 1509 C CA . VAL A 1 190 ? 4.183 5.342 -20.132 1.00 94.50 190 VAL A CA 1
ATOM 1510 C C . VAL A 1 190 ? 4.121 5.878 -18.709 1.00 94.50 190 VAL A C 1
ATOM 1512 O O . VAL A 1 190 ? 3.474 5.263 -17.864 1.00 94.50 190 VAL A O 1
ATOM 1515 N N . LYS A 1 191 ? 4.758 7.021 -18.434 1.00 95.00 191 LYS A N 1
ATOM 1516 C CA . LYS A 1 191 ? 4.752 7.604 -17.088 1.00 95.00 191 LYS A CA 1
ATOM 1517 C C . LYS A 1 191 ? 3.347 7.986 -16.621 1.00 95.00 191 LYS A C 1
ATOM 1519 O O . LYS A 1 191 ? 2.954 7.482 -15.571 1.00 95.00 191 LYS A O 1
ATOM 1524 N N . PRO A 1 192 ? 2.560 8.775 -17.383 1.00 95.69 192 PRO A N 1
ATOM 1525 C CA . PRO A 1 192 ? 1.184 9.076 -17.001 1.00 95.69 192 PRO A CA 1
ATOM 1526 C C . PRO A 1 192 ? 0.357 7.814 -16.759 1.00 95.69 192 PRO A C 1
ATOM 1528 O O . PRO A 1 192 ? -0.372 7.735 -15.780 1.00 95.69 192 PRO A O 1
ATOM 1531 N N . PHE A 1 193 ? 0.507 6.789 -17.604 1.00 95.44 193 PHE A N 1
ATOM 1532 C CA . PHE A 1 193 ? -0.198 5.526 -17.406 1.00 95.44 193 PHE A CA 1
ATOM 1533 C C . PHE A 1 193 ? 0.184 4.830 -16.089 1.00 95.44 193 PHE A C 1
ATOM 1535 O O . PHE A 1 193 ? -0.712 4.407 -15.358 1.00 95.44 193 PHE A O 1
ATOM 1542 N N . ILE A 1 194 ? 1.483 4.707 -15.786 1.00 95.25 194 ILE A N 1
ATOM 1543 C CA . ILE A 1 194 ? 1.971 4.047 -14.564 1.00 95.25 194 ILE A CA 1
ATOM 1544 C C . ILE A 1 194 ? 1.547 4.822 -13.312 1.00 95.25 194 ILE A C 1
ATOM 1546 O O . ILE A 1 194 ? 1.131 4.213 -12.328 1.00 95.25 194 ILE A O 1
ATOM 1550 N N . GLU A 1 195 ? 1.619 6.149 -13.337 1.00 97.00 195 GLU A N 1
ATOM 1551 C CA . GLU A 1 195 ? 1.239 6.984 -12.195 1.00 97.00 195 GLU A CA 1
ATOM 1552 C C . GLU A 1 195 ? -0.285 6.981 -11.983 1.00 97.00 195 GLU A C 1
ATOM 1554 O O . GLU A 1 195 ? -0.745 6.800 -10.856 1.00 97.00 195 GLU A O 1
ATOM 1559 N N . ASP A 1 196 ? -1.086 7.064 -13.053 1.00 97.44 196 ASP A N 1
ATOM 1560 C CA . ASP A 1 196 ? -2.552 6.999 -12.974 1.00 97.44 196 ASP A CA 1
ATOM 1561 C C . ASP A 1 196 ? -3.042 5.645 -12.436 1.00 97.44 196 ASP A C 1
ATOM 1563 O O . ASP A 1 196 ? -3.934 5.591 -11.583 1.00 97.44 196 ASP A O 1
ATOM 1567 N N . ILE A 1 197 ? -2.471 4.538 -12.928 1.00 96.31 197 ILE A N 1
ATOM 1568 C CA . ILE A 1 197 ? -2.865 3.198 -12.478 1.00 96.31 197 ILE A CA 1
ATOM 1569 C C . ILE A 1 197 ? -2.406 2.942 -11.037 1.00 96.31 197 ILE A C 1
ATOM 1571 O O . ILE A 1 197 ? -3.149 2.322 -10.280 1.00 96.31 197 ILE A O 1
ATOM 1575 N N . SER A 1 198 ? -1.249 3.481 -10.630 1.00 96.94 198 SER A N 1
ATOM 1576 C CA . SER A 1 198 ? -0.760 3.425 -9.244 1.00 96.94 198 SER A CA 1
ATOM 1577 C C . SER A 1 198 ? -1.660 4.210 -8.288 1.00 96.94 198 SER A C 1
ATOM 1579 O O . SER A 1 198 ? -2.044 3.676 -7.249 1.00 96.94 198 SER A O 1
ATOM 1581 N N . LYS A 1 199 ? -2.094 5.428 -8.657 1.00 97.31 199 LYS A N 1
ATOM 1582 C CA . LYS A 1 199 ? -3.087 6.201 -7.882 1.00 97.31 199 LYS A CA 1
ATOM 1583 C C . LYS A 1 199 ? -4.369 5.403 -7.662 1.00 97.31 199 LYS A C 1
ATOM 1585 O O . LYS A 1 199 ? -4.863 5.313 -6.540 1.00 97.31 199 LYS A O 1
ATOM 1590 N N . TYR A 1 200 ? -4.916 4.821 -8.732 1.00 98.06 200 TYR A N 1
ATOM 1591 C CA . TYR A 1 200 ? -6.127 4.011 -8.621 1.00 98.06 200 TYR A CA 1
ATOM 1592 C C . TYR A 1 200 ? -5.893 2.731 -7.805 1.00 98.06 200 TYR A C 1
ATOM 1594 O O . TYR A 1 200 ? -6.749 2.352 -7.011 1.00 98.06 200 TYR A O 1
ATOM 1602 N N . GLY A 1 201 ? -4.729 2.094 -7.945 1.00 97.56 201 GLY A N 1
ATOM 1603 C CA . GLY A 1 201 ? -4.325 0.965 -7.107 1.00 97.56 201 GLY A CA 1
ATOM 1604 C C . GLY A 1 201 ? -4.373 1.318 -5.627 1.00 97.56 201 GLY A C 1
ATOM 1605 O O . GLY A 1 201 ? -5.086 0.660 -4.874 1.00 97.56 201 GLY A O 1
ATOM 1606 N N . ASN A 1 202 ? -3.734 2.420 -5.232 1.00 97.81 202 ASN A N 1
ATOM 1607 C CA . ASN A 1 202 ? -3.791 2.926 -3.860 1.00 97.81 202 ASN A CA 1
ATOM 1608 C C . ASN A 1 202 ? -5.232 3.239 -3.411 1.00 97.81 202 ASN A C 1
ATOM 1610 O O . ASN A 1 202 ? -5.585 3.021 -2.259 1.00 97.81 202 ASN A O 1
ATOM 1614 N N . HIS A 1 203 ? -6.108 3.687 -4.304 1.00 98.12 203 HIS A N 1
ATOM 1615 C CA . HIS A 1 203 ? -7.522 3.923 -3.992 1.00 98.12 203 HIS A CA 1
ATOM 1616 C C . HIS A 1 203 ? -8.342 2.662 -3.751 1.00 98.12 203 HIS A C 1
ATOM 1618 O O . HIS A 1 203 ? -9.188 2.631 -2.858 1.00 98.12 203 HIS A O 1
ATOM 1624 N N . ALA A 1 204 ? -8.097 1.617 -4.533 1.00 98.00 204 ALA A N 1
ATOM 1625 C CA . ALA A 1 204 ? -8.860 0.383 -4.449 1.00 98.00 204 ALA A CA 1
ATOM 1626 C C . ALA A 1 204 ? -8.312 -0.593 -3.395 1.00 98.00 204 ALA A C 1
ATOM 1628 O O . ALA A 1 204 ? -9.080 -1.395 -2.864 1.00 98.00 204 ALA A O 1
ATOM 1629 N N . HIS A 1 205 ? -7.012 -0.543 -3.092 1.00 98.00 205 HIS A N 1
ATOM 1630 C CA . HIS A 1 205 ? -6.314 -1.601 -2.362 1.00 98.00 205 HIS A CA 1
ATOM 1631 C C . HIS A 1 205 ? -6.874 -1.845 -0.951 1.00 98.00 205 HIS A C 1
ATOM 1633 O O . HIS A 1 205 ? -7.371 -2.942 -0.689 1.00 98.00 205 HIS A O 1
ATOM 1639 N N . GLY A 1 206 ? -6.909 -0.840 -0.070 1.00 98.31 206 GLY A N 1
ATOM 1640 C CA . GLY A 1 206 ? -7.463 -1.023 1.277 1.00 98.31 206 GLY A CA 1
ATOM 1641 C C . GLY A 1 206 ? -8.949 -1.411 1.282 1.00 98.31 206 GLY A C 1
ATOM 1642 O O . GLY A 1 206 ? -9.358 -2.265 2.069 1.00 98.31 206 GLY A O 1
ATOM 1643 N N . THR A 1 207 ? -9.746 -0.910 0.331 1.00 98.50 207 THR A N 1
ATOM 1644 C CA . THR A 1 207 ? -11.146 -1.339 0.129 1.00 98.50 207 THR A CA 1
ATOM 1645 C C . THR A 1 207 ? -11.248 -2.821 -0.239 1.00 98.50 207 THR A C 1
ATOM 1647 O O . THR A 1 207 ? -12.084 -3.548 0.302 1.00 98.50 207 THR A O 1
ATOM 1650 N N . HIS A 1 208 ? -10.382 -3.294 -1.135 1.00 97.94 208 HIS A N 1
ATOM 1651 C CA . HIS A 1 208 ? -10.311 -4.698 -1.529 1.00 97.94 208 HIS A CA 1
ATOM 1652 C C . HIS A 1 208 ? -9.902 -5.592 -0.345 1.00 97.94 208 HIS A C 1
ATOM 1654 O O . HIS A 1 208 ? -10.539 -6.617 -0.088 1.00 97.94 208 HIS A O 1
ATOM 1660 N N . VAL A 1 209 ? -8.903 -5.164 0.433 1.00 98.06 209 VAL A N 1
ATOM 1661 C CA . VAL A 1 209 ? -8.455 -5.835 1.663 1.00 98.06 209 VAL A CA 1
ATOM 1662 C C . VAL A 1 209 ? -9.581 -5.905 2.704 1.00 98.06 209 VAL A C 1
ATOM 1664 O O . VAL A 1 209 ? -9.842 -6.978 3.253 1.00 98.06 209 VAL A O 1
ATOM 1667 N N . ALA A 1 210 ? -10.301 -4.803 2.937 1.00 98.38 210 ALA A N 1
ATOM 1668 C CA . ALA A 1 210 ? -11.451 -4.762 3.840 1.00 98.38 210 ALA A CA 1
ATOM 1669 C C . ALA A 1 210 ? -12.553 -5.736 3.400 1.00 98.38 210 ALA A C 1
ATOM 1671 O O . ALA A 1 210 ? -13.070 -6.499 4.216 1.00 98.38 210 ALA A O 1
ATOM 1672 N N . GLY A 1 211 ? -12.855 -5.786 2.100 1.00 97.50 211 GLY A N 1
ATOM 1673 C CA . GLY A 1 211 ? -13.806 -6.743 1.538 1.00 97.50 211 GLY A CA 1
ATOM 1674 C C . GLY A 1 211 ? -13.436 -8.195 1.848 1.00 97.50 211 GLY A C 1
ATOM 1675 O O . GLY A 1 211 ? -14.299 -8.967 2.261 1.00 97.50 211 GLY A O 1
ATOM 1676 N N . ILE A 1 212 ? -12.159 -8.563 1.714 1.00 95.50 212 ILE A N 1
ATOM 1677 C CA . ILE A 1 212 ? -11.672 -9.909 2.058 1.00 95.50 212 ILE A CA 1
ATOM 1678 C C . ILE A 1 212 ? -11.828 -10.184 3.558 1.00 95.50 212 ILE A C 1
ATOM 1680 O O . ILE A 1 212 ? -12.337 -11.239 3.931 1.00 95.50 212 ILE A O 1
ATOM 1684 N N . ALA A 1 213 ? -11.417 -9.247 4.414 1.00 95.44 213 ALA A N 1
ATOM 1685 C CA . ALA A 1 213 ? -11.431 -9.430 5.866 1.00 95.44 213 ALA A CA 1
ATOM 1686 C C . ALA A 1 213 ? -12.849 -9.535 6.459 1.00 95.44 213 ALA A C 1
ATOM 1688 O O . ALA A 1 213 ? -13.056 -10.194 7.481 1.00 95.44 213 ALA A O 1
ATOM 1689 N N . LEU A 1 214 ? -13.823 -8.865 5.839 1.00 95.75 214 LEU A N 1
ATOM 1690 C CA . LEU A 1 214 ? -15.188 -8.739 6.348 1.00 95.75 214 LEU A CA 1
ATOM 1691 C C . LEU A 1 214 ? -16.169 -9.747 5.743 1.00 95.75 214 LEU A C 1
ATOM 1693 O O . LEU A 1 214 ? -17.221 -10.001 6.342 1.00 95.75 214 LEU A O 1
ATOM 1697 N N . ARG A 1 215 ? -15.860 -10.311 4.567 1.00 94.44 215 ARG A N 1
ATOM 1698 C CA . ARG A 1 215 ? -16.759 -11.227 3.856 1.00 94.44 215 ARG A CA 1
ATOM 1699 C C . ARG A 1 215 ? -17.091 -12.439 4.725 1.00 94.44 215 ARG A C 1
ATOM 1701 O O . ARG A 1 215 ? -16.214 -13.103 5.262 1.00 94.44 215 ARG A O 1
ATOM 1708 N N . GLY A 1 216 ? -18.388 -12.707 4.876 1.00 93.88 216 GLY A N 1
ATOM 1709 C CA . GLY A 1 216 ? -18.886 -13.805 5.706 1.00 93.88 216 GLY A CA 1
ATOM 1710 C C . GLY A 1 216 ? -18.815 -13.554 7.218 1.00 93.88 216 GLY A C 1
ATOM 1711 O O . GLY A 1 216 ? -19.169 -14.451 7.979 1.00 93.88 216 GLY A O 1
ATOM 1712 N N . ASN A 1 217 ? -18.410 -12.365 7.684 1.00 95.50 217 ASN A N 1
ATOM 1713 C CA . ASN A 1 217 ? -18.240 -12.071 9.109 1.00 95.50 217 ASN A CA 1
ATOM 1714 C C . ASN A 1 217 ? -19.104 -10.885 9.600 1.00 95.50 217 ASN A C 1
ATOM 1716 O O . ASN A 1 217 ? -18.602 -9.769 9.748 1.00 95.50 217 ASN A O 1
ATOM 1720 N N . PRO A 1 218 ? -20.380 -11.104 9.972 1.00 95.25 218 PRO A N 1
ATOM 1721 C CA . PRO A 1 218 ? -21.265 -10.044 10.477 1.00 95.25 218 PRO A CA 1
ATOM 1722 C C . PRO A 1 218 ? -20.867 -9.497 11.865 1.00 95.25 218 PRO A C 1
ATOM 1724 O O . PRO A 1 218 ? -21.439 -8.516 12.351 1.00 95.25 218 PRO A O 1
ATOM 1727 N N . TYR A 1 219 ? -19.898 -10.125 12.533 1.00 96.81 219 TYR A N 1
ATOM 1728 C CA . TYR A 1 219 ? -19.428 -9.742 13.863 1.00 96.81 219 TYR A CA 1
ATOM 1729 C C . TYR A 1 219 ? -18.190 -8.842 13.813 1.00 96.81 219 TYR A C 1
ATOM 1731 O O . TYR A 1 219 ? -17.791 -8.301 14.839 1.00 96.81 219 TYR A O 1
ATOM 1739 N N . ALA A 1 220 ? -17.597 -8.625 12.642 1.00 97.38 220 ALA A N 1
ATOM 1740 C CA . ALA A 1 220 ? -16.517 -7.662 12.497 1.00 97.38 220 ALA A CA 1
ATOM 1741 C C . ALA A 1 220 ? -17.032 -6.216 12.595 1.00 97.38 220 ALA A C 1
ATOM 1743 O O . ALA A 1 220 ? -18.131 -5.897 12.131 1.00 97.38 220 ALA A O 1
ATOM 1744 N N . ARG A 1 221 ? -16.229 -5.349 13.215 1.00 98.50 221 ARG A N 1
ATOM 1745 C CA . ARG A 1 221 ? -16.403 -3.896 13.242 1.00 98.50 221 ARG A CA 1
ATOM 1746 C C . ARG A 1 221 ? -15.170 -3.244 12.622 1.00 98.50 221 ARG A C 1
ATOM 1748 O O . ARG A 1 221 ? -14.112 -3.228 13.240 1.00 98.50 221 ARG A O 1
ATOM 1755 N N . LEU A 1 222 ? -15.294 -2.799 11.380 1.00 98.75 222 LEU A N 1
ATOM 1756 C CA . LEU A 1 222 ? -14.247 -2.198 10.573 1.00 98.75 222 LEU A CA 1
ATOM 1757 C C . LEU A 1 222 ? -13.861 -0.830 11.127 1.00 98.75 222 LEU A C 1
ATOM 1759 O O . LEU A 1 222 ? -14.658 0.103 11.084 1.00 98.75 222 LEU A O 1
ATOM 1763 N N . LEU A 1 223 ? -12.616 -0.717 11.568 1.00 98.81 223 LEU A N 1
ATOM 1764 C CA . LEU A 1 223 ? -11.922 0.547 11.765 1.00 98.81 223 LEU A CA 1
ATOM 1765 C C . LEU A 1 223 ? -10.967 0.749 10.582 1.00 98.81 223 LEU A C 1
ATOM 1767 O O . LEU A 1 223 ? -10.222 -0.166 10.228 1.00 98.81 223 LEU A O 1
ATOM 1771 N N . THR A 1 224 ? -10.985 1.923 9.956 1.00 98.75 224 THR A N 1
ATOM 1772 C CA . THR A 1 224 ? -10.057 2.234 8.855 1.00 98.75 224 THR A CA 1
ATOM 1773 C C . THR A 1 224 ? -8.865 3.018 9.379 1.00 98.75 224 THR A C 1
ATOM 1775 O O . THR A 1 224 ? -9.037 4.004 10.085 1.00 98.75 224 THR A O 1
ATOM 1778 N N . SER A 1 225 ? -7.653 2.604 9.025 1.00 98.69 225 SER A N 1
ATOM 1779 C CA . SER A 1 225 ? -6.443 3.374 9.294 1.00 98.69 225 SER A CA 1
ATOM 1780 C C . SER A 1 225 ? -5.691 3.590 7.993 1.00 98.69 225 SER A C 1
ATOM 1782 O O . SER A 1 225 ? -5.116 2.654 7.434 1.00 98.69 225 SER A O 1
ATOM 1784 N N . ARG A 1 226 ? -5.754 4.814 7.468 1.00 98.69 226 ARG A N 1
ATOM 1785 C CA . ARG A 1 226 ? -5.163 5.146 6.173 1.00 98.69 226 ARG A CA 1
ATOM 1786 C C . ARG A 1 226 ? -3.715 5.596 6.322 1.00 98.69 226 ARG A C 1
ATOM 1788 O O . ARG A 1 226 ? -3.432 6.570 7.016 1.00 98.69 226 ARG A O 1
ATOM 1795 N N . ILE A 1 227 ? -2.833 4.975 5.553 1.00 97.38 227 ILE A N 1
ATOM 1796 C CA . ILE A 1 227 ? -1.512 5.495 5.199 1.00 97.38 227 ILE A CA 1
ATOM 1797 C C . ILE A 1 227 ? -1.500 5.861 3.719 1.00 97.38 227 ILE A C 1
ATOM 1799 O O . ILE A 1 227 ? -2.039 5.148 2.879 1.00 97.38 227 ILE A O 1
ATOM 1803 N N . THR A 1 228 ? -0.925 7.011 3.388 1.00 97.38 228 THR A N 1
ATOM 1804 C CA . THR A 1 228 ? -0.863 7.466 1.997 1.00 97.38 228 THR A CA 1
ATOM 1805 C C . THR A 1 228 ? 0.447 6.997 1.383 1.00 97.38 228 THR A C 1
ATOM 1807 O O . THR A 1 228 ? 1.514 7.391 1.841 1.00 97.38 228 THR A O 1
ATOM 1810 N N . PHE A 1 229 ? 0.367 6.179 0.339 1.00 96.31 229 PHE A N 1
ATOM 1811 C CA . PHE A 1 229 ? 1.528 5.745 -0.434 1.00 96.31 229 PHE A CA 1
ATOM 1812 C C . PHE A 1 229 ? 1.840 6.702 -1.581 1.00 96.31 229 PHE A C 1
ATOM 1814 O O . PHE A 1 229 ? 0.927 7.268 -2.192 1.00 96.31 229 PHE A O 1
ATOM 1821 N N . ASP A 1 230 ? 3.126 6.834 -1.898 1.00 95.38 230 ASP A N 1
ATOM 1822 C CA . ASP A 1 230 ? 3.569 7.502 -3.117 1.00 95.38 230 ASP A CA 1
ATOM 1823 C C . ASP A 1 230 ? 3.117 6.711 -4.357 1.00 95.38 230 ASP A C 1
ATOM 1825 O O . ASP A 1 230 ? 3.006 5.483 -4.330 1.00 95.38 230 ASP A O 1
ATOM 1829 N N . TYR A 1 231 ? 2.842 7.417 -5.446 1.00 95.31 231 TYR A N 1
ATOM 1830 C CA . TYR A 1 231 ? 2.461 6.840 -6.736 1.00 95.31 231 TYR A CA 1
ATOM 1831 C C . TYR A 1 231 ? 3.448 7.200 -7.853 1.00 95.31 231 TYR A C 1
ATOM 1833 O O . TYR A 1 231 ? 3.303 6.703 -8.973 1.00 95.31 231 TYR A O 1
ATOM 1841 N N . HIS A 1 232 ? 4.415 8.082 -7.584 1.00 95.06 232 HIS A N 1
ATOM 1842 C CA . HIS A 1 232 ? 5.348 8.560 -8.594 1.00 95.06 232 HIS A CA 1
ATOM 1843 C C . HIS A 1 232 ? 6.348 7.473 -9.004 1.00 95.06 232 HIS A C 1
ATOM 1845 O O . HIS A 1 232 ? 6.808 6.666 -8.197 1.00 95.06 232 HIS A O 1
ATOM 1851 N N . MET A 1 233 ? 6.750 7.478 -10.279 1.00 92.06 233 MET A N 1
ATOM 1852 C CA . MET A 1 233 ? 7.765 6.532 -10.777 1.00 92.06 233 MET A CA 1
ATOM 1853 C C . MET A 1 233 ? 9.157 6.747 -10.165 1.00 92.06 233 MET A C 1
ATOM 1855 O O . MET A 1 233 ? 9.963 5.814 -10.100 1.00 92.06 233 MET A O 1
ATOM 1859 N N . ILE A 1 234 ? 9.451 7.990 -9.787 1.00 91.25 234 ILE A N 1
ATOM 1860 C CA . ILE A 1 234 ? 10.635 8.370 -9.023 1.00 91.25 234 ILE A CA 1
ATOM 1861 C C . ILE A 1 234 ? 10.100 8.807 -7.662 1.00 91.25 234 ILE A C 1
ATOM 1863 O O . ILE A 1 234 ? 9.414 9.831 -7.625 1.00 91.25 234 ILE A O 1
ATOM 1867 N N . PRO A 1 235 ? 10.366 8.045 -6.589 1.00 92.69 235 PRO A N 1
ATOM 1868 C CA . PRO A 1 235 ? 9.861 8.392 -5.272 1.00 92.69 235 PRO A CA 1
ATOM 1869 C C . PRO A 1 235 ? 10.505 9.684 -4.775 1.00 92.69 235 PRO A C 1
ATOM 1871 O O . PRO A 1 235 ? 11.598 10.049 -5.220 1.00 92.69 235 PRO A O 1
ATOM 1874 N N . GLU A 1 236 ? 9.867 10.353 -3.820 1.00 94.00 236 GLU A N 1
ATOM 1875 C CA . GLU A 1 236 ? 10.504 11.470 -3.120 1.00 94.00 236 GLU A CA 1
ATOM 1876 C C . GLU A 1 236 ? 11.779 11.042 -2.375 1.00 94.00 236 GLU A C 1
ATOM 1878 O O . GLU A 1 236 ? 11.946 9.881 -1.994 1.00 94.00 236 GLU A O 1
ATOM 1883 N N . GLU A 1 237 ? 12.701 11.988 -2.172 1.00 95.25 237 GLU A N 1
ATOM 1884 C CA . GLU A 1 237 ? 13.955 11.728 -1.464 1.00 95.25 237 GLU A CA 1
ATOM 1885 C C . GLU A 1 237 ? 13.684 11.349 0.004 1.00 95.25 237 GLU A C 1
ATOM 1887 O O . GLU A 1 237 ? 13.119 12.153 0.752 1.00 95.25 237 GLU A O 1
ATOM 1892 N N . PRO A 1 238 ? 14.127 10.165 0.468 1.00 96.56 238 PRO A N 1
ATOM 1893 C CA . PRO A 1 238 ? 14.006 9.800 1.874 1.00 96.56 238 PRO A CA 1
ATOM 1894 C C . PRO A 1 238 ? 14.859 10.702 2.775 1.00 96.56 238 PRO A C 1
ATOM 1896 O O . PRO A 1 238 ? 16.065 10.845 2.569 1.00 96.56 238 PRO A O 1
ATOM 1899 N N . THR A 1 239 ? 14.264 11.244 3.841 1.00 97.81 239 THR A N 1
ATOM 1900 C CA . THR A 1 239 ? 14.963 12.107 4.808 1.00 97.81 239 THR A CA 1
ATOM 1901 C C . THR A 1 239 ? 14.808 11.612 6.243 1.00 97.81 239 THR A C 1
ATOM 1903 O O . THR A 1 239 ? 13.853 10.920 6.592 1.00 97.81 239 THR A O 1
ATOM 1906 N N . ILE A 1 240 ? 15.754 11.990 7.113 1.00 98.25 240 ILE A N 1
ATOM 1907 C CA . ILE A 1 240 ? 15.682 11.666 8.550 1.00 98.25 240 ILE A CA 1
ATOM 1908 C C . ILE A 1 240 ? 14.481 12.348 9.203 1.00 98.25 240 ILE A C 1
ATOM 1910 O O . ILE A 1 240 ? 13.858 11.764 10.082 1.00 98.25 240 ILE A O 1
ATOM 1914 N N . GLU A 1 241 ? 14.165 13.572 8.782 1.00 98.25 241 GLU A N 1
ATOM 1915 C CA . GLU A 1 241 ? 13.014 14.315 9.290 1.00 98.25 241 GLU A CA 1
ATOM 1916 C C . GLU A 1 241 ? 11.710 13.573 8.993 1.00 98.25 241 GLU A C 1
ATOM 1918 O O . GLU A 1 241 ? 10.938 13.317 9.918 1.00 98.25 241 GLU A O 1
ATOM 1923 N N . GLN A 1 242 ? 11.515 13.142 7.742 1.00 98.19 242 GLN A N 1
ATOM 1924 C CA . GLN A 1 242 ? 10.332 12.376 7.360 1.00 98.19 242 GLN A CA 1
ATOM 1925 C C . GLN A 1 242 ? 10.280 11.030 8.095 1.00 98.19 242 GLN A C 1
ATOM 1927 O O . GLN A 1 242 ? 9.269 10.725 8.715 1.00 98.19 242 GLN A O 1
ATOM 1932 N N . ALA A 1 243 ? 11.391 10.283 8.156 1.00 98.25 243 ALA A N 1
ATOM 1933 C CA . ALA A 1 243 ? 11.440 9.000 8.865 1.00 98.25 243 ALA A CA 1
ATOM 1934 C C . ALA A 1 243 ? 11.087 9.128 10.361 1.00 98.25 243 ALA A C 1
ATOM 1936 O O . ALA A 1 243 ? 10.416 8.265 10.929 1.00 98.25 243 ALA A O 1
ATOM 1937 N N . LEU A 1 244 ? 11.518 10.212 11.018 1.00 98.56 244 LEU A N 1
ATOM 1938 C CA . LEU A 1 244 ? 11.136 10.502 12.401 1.00 98.56 244 LEU A CA 1
ATOM 1939 C C . LEU A 1 244 ? 9.644 10.832 12.510 1.00 98.56 244 LEU A C 1
ATOM 1941 O O . LEU A 1 244 ? 8.985 10.334 13.423 1.00 98.56 244 LEU A O 1
ATOM 1945 N N . LYS A 1 245 ? 9.095 11.619 11.582 1.00 98.31 245 LYS A N 1
ATOM 1946 C CA . LYS A 1 245 ? 7.665 11.950 11.553 1.00 98.31 245 LYS A CA 1
ATOM 1947 C C . LYS A 1 245 ? 6.795 10.703 11.343 1.00 98.31 245 LYS A C 1
ATOM 1949 O O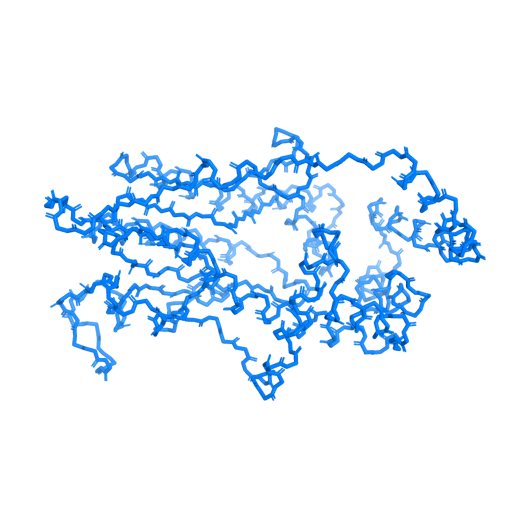 . LYS A 1 245 ? 5.845 10.498 12.094 1.00 98.31 245 LYS A O 1
ATOM 1954 N N . ASP A 1 246 ? 7.189 9.817 10.431 1.00 98.19 246 ASP A N 1
ATOM 1955 C CA . ASP A 1 246 ? 6.523 8.531 10.179 1.00 98.19 246 ASP A CA 1
ATOM 1956 C C . ASP A 1 246 ? 6.570 7.613 11.408 1.00 98.19 246 ASP A C 1
ATOM 1958 O O . ASP A 1 246 ? 5.597 6.927 11.736 1.00 98.19 246 ASP A O 1
ATOM 1962 N N . SER A 1 247 ? 7.691 7.631 12.138 1.00 98.31 247 SER A N 1
ATOM 1963 C CA . SER A 1 247 ? 7.834 6.876 13.385 1.00 98.31 247 SER A CA 1
ATOM 1964 C C . SER A 1 247 ? 6.872 7.365 14.475 1.00 98.31 247 SER A C 1
ATOM 1966 O O . SER A 1 247 ? 6.288 6.552 15.192 1.00 98.31 247 SER A O 1
ATOM 1968 N N . VAL A 1 248 ? 6.647 8.683 14.563 1.00 98.50 248 VAL A N 1
ATOM 1969 C CA . VAL A 1 248 ? 5.676 9.273 15.492 1.00 98.50 248 VAL A CA 1
ATOM 1970 C C . VAL A 1 248 ? 4.260 8.877 15.087 1.00 98.50 248 VAL A C 1
ATOM 1972 O O . VAL A 1 248 ? 3.525 8.358 15.925 1.00 98.50 248 VAL A O 1
ATOM 1975 N N . ALA A 1 249 ? 3.906 9.024 13.806 1.00 98.56 249 ALA A N 1
ATOM 1976 C CA . ALA A 1 249 ? 2.598 8.621 13.289 1.00 98.56 249 ALA A CA 1
ATOM 1977 C C . ALA A 1 249 ? 2.309 7.132 13.550 1.00 98.56 249 ALA A C 1
ATOM 1979 O O . ALA A 1 249 ? 1.211 6.775 13.973 1.00 98.56 249 ALA A O 1
ATOM 1980 N N . THR A 1 250 ? 3.310 6.262 13.388 1.00 98.50 250 THR A N 1
ATOM 1981 C CA . THR A 1 250 ? 3.220 4.825 13.702 1.00 98.50 250 THR A CA 1
ATOM 1982 C C . THR A 1 250 ? 2.890 4.571 15.175 1.00 98.50 250 THR A C 1
ATOM 1984 O O . THR A 1 250 ? 1.987 3.790 15.490 1.00 98.50 250 THR A O 1
ATOM 1987 N N . VAL A 1 251 ? 3.601 5.238 16.090 1.00 98.62 251 VAL A N 1
ATOM 1988 C CA . VAL A 1 251 ? 3.383 5.104 17.539 1.00 98.62 251 VAL A CA 1
ATOM 1989 C C . VAL A 1 251 ? 1.992 5.613 17.929 1.00 98.62 251 VAL A C 1
ATOM 1991 O O . VAL A 1 251 ? 1.276 4.937 18.670 1.00 98.62 251 VAL A O 1
ATOM 1994 N N . GLU A 1 252 ? 1.586 6.778 17.416 1.00 98.62 252 GLU A N 1
ATOM 1995 C CA . GLU A 1 252 ? 0.260 7.362 17.657 1.00 98.62 252 GLU A CA 1
ATOM 1996 C C . GLU A 1 252 ? -0.866 6.472 17.123 1.00 98.62 252 GLU A C 1
ATOM 1998 O O . GLU A 1 252 ? -1.864 6.260 17.810 1.00 98.62 252 GLU A O 1
ATOM 2003 N N . THR A 1 253 ? -0.678 5.896 15.937 1.00 98.69 253 THR A N 1
ATOM 2004 C CA . THR A 1 253 ? -1.628 4.990 15.285 1.00 98.69 253 THR A CA 1
ATOM 2005 C C . THR A 1 253 ? -1.852 3.723 16.114 1.00 98.69 253 THR A C 1
ATOM 2007 O O . THR A 1 253 ? -2.988 3.351 16.4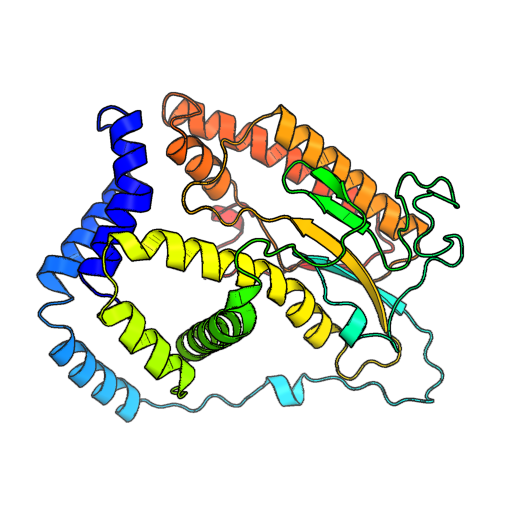08 1.00 98.69 253 THR A O 1
ATOM 2010 N N . ILE A 1 254 ? -0.780 3.068 16.570 1.00 98.69 254 ILE A N 1
ATOM 2011 C CA . ILE A 1 254 ? -0.912 1.860 17.398 1.00 98.69 254 ILE A CA 1
ATOM 2012 C C . ILE A 1 254 ? -1.480 2.198 18.780 1.00 98.69 254 ILE A C 1
ATOM 2014 O O . ILE A 1 254 ? -2.285 1.435 19.315 1.00 98.69 254 ILE A O 1
ATOM 2018 N N . LYS A 1 255 ? -1.128 3.355 19.354 1.00 98.56 255 LYS A N 1
ATOM 2019 C CA . LYS A 1 255 ? -1.767 3.836 20.584 1.00 98.56 255 LYS A CA 1
ATOM 2020 C C . LYS A 1 255 ? -3.277 4.016 20.387 1.00 98.56 255 LYS A C 1
ATOM 2022 O O . LYS A 1 255 ? -4.045 3.528 21.214 1.00 98.56 255 LYS A O 1
ATOM 2027 N N . TYR A 1 256 ? -3.692 4.641 19.287 1.00 98.75 256 TYR A N 1
ATOM 2028 C CA . TYR A 1 256 ? -5.098 4.837 18.941 1.00 98.75 256 TYR A CA 1
ATOM 2029 C C . TYR A 1 256 ? -5.853 3.503 18.854 1.00 98.75 256 TYR A C 1
ATOM 2031 O O . TYR A 1 256 ? -6.959 3.378 19.379 1.00 98.75 256 TYR A O 1
ATOM 2039 N N . TYR A 1 257 ? -5.233 2.465 18.281 1.00 98.75 257 TYR A N 1
ATOM 2040 C CA . TYR A 1 257 ? -5.815 1.121 18.247 1.00 98.75 257 TYR A CA 1
ATOM 2041 C C . TYR A 1 257 ? -6.085 0.556 19.645 1.00 98.75 257 TYR A C 1
ATOM 2043 O O . TYR A 1 257 ? -7.154 -0.012 19.882 1.00 98.75 257 TYR A O 1
ATOM 2051 N N . LYS A 1 258 ? -5.140 0.729 20.577 1.00 98.31 258 LYS A N 1
ATOM 2052 C CA . LYS A 1 258 ? -5.289 0.279 21.969 1.00 98.31 258 LYS A CA 1
ATOM 2053 C C . LYS A 1 258 ? -6.410 1.034 22.676 1.00 98.31 258 LYS A C 1
ATOM 2055 O O . LYS A 1 258 ? -7.275 0.411 23.289 1.00 98.31 258 LYS A O 1
ATOM 2060 N N . ASP A 1 259 ? -6.415 2.360 22.554 1.00 97.81 259 ASP A N 1
ATOM 2061 C CA . ASP A 1 259 ? -7.398 3.230 23.208 1.00 97.81 259 ASP A CA 1
ATOM 2062 C C . ASP A 1 259 ? -8.834 2.949 22.726 1.00 97.81 259 ASP A C 1
ATOM 2064 O O . ASP A 1 259 ? -9.783 3.067 23.503 1.00 97.81 259 ASP A O 1
ATOM 2068 N N . ASN A 1 260 ? -8.987 2.519 21.468 1.00 98.06 260 ASN A N 1
ATOM 2069 C CA . ASN A 1 260 ? -10.276 2.227 20.833 1.00 98.06 260 ASN A CA 1
ATOM 2070 C C . ASN A 1 260 ? -10.639 0.731 20.783 1.00 98.06 260 ASN A C 1
ATOM 2072 O O . ASN A 1 260 ? -11.623 0.338 20.150 1.00 98.06 260 ASN A O 1
ATOM 2076 N N . GLY A 1 261 ? -9.881 -0.122 21.482 1.00 97.62 261 GLY A N 1
ATOM 2077 C CA . GLY A 1 261 ? -10.221 -1.534 21.666 1.00 97.62 261 GLY A CA 1
ATOM 2078 C C . GLY A 1 261 ? -10.135 -2.384 20.394 1.00 97.62 261 GLY A C 1
ATOM 2079 O O . GLY A 1 261 ? -10.832 -3.398 20.285 1.00 97.62 261 GLY A O 1
ATOM 2080 N N . VAL A 1 262 ? -9.291 -1.997 19.434 1.00 98.69 262 VAL A N 1
ATOM 2081 C CA . VAL A 1 262 ? -8.968 -2.825 18.263 1.00 98.69 262 VAL A CA 1
ATOM 2082 C C . VAL A 1 262 ? -8.356 -4.141 18.733 1.00 98.69 262 VAL A C 1
ATOM 2084 O O . VAL A 1 262 ? -7.495 -4.159 19.608 1.00 98.69 262 VAL A O 1
ATOM 2087 N N . ARG A 1 263 ? -8.796 -5.266 18.158 1.00 98.50 263 ARG A N 1
ATOM 2088 C CA . ARG A 1 263 ? -8.293 -6.601 18.535 1.00 98.50 263 ARG A CA 1
ATOM 2089 C C . ARG A 1 263 ? -7.507 -7.291 17.436 1.00 98.50 263 ARG A C 1
ATOM 2091 O O . ARG A 1 263 ? -6.706 -8.170 17.742 1.00 98.50 263 ARG A O 1
ATOM 2098 N N . VAL A 1 264 ? -7.736 -6.911 16.184 1.00 98.50 264 VAL A N 1
ATOM 2099 C CA . VAL A 1 264 ? -7.026 -7.439 15.019 1.00 98.50 264 VAL A CA 1
ATOM 2100 C C . VAL A 1 264 ? -6.670 -6.272 14.112 1.00 98.50 264 VAL A C 1
ATOM 2102 O O . VAL A 1 264 ? -7.528 -5.436 13.847 1.00 98.50 264 VAL A O 1
ATOM 2105 N N . VAL A 1 265 ? -5.432 -6.216 13.636 1.00 98.81 265 VAL A N 1
ATOM 2106 C CA . VAL A 1 265 ? -4.966 -5.239 12.647 1.00 98.81 265 VAL A CA 1
ATOM 2107 C C . VAL A 1 265 ? -4.436 -6.016 11.453 1.00 98.81 265 VAL A C 1
ATOM 2109 O O . VAL A 1 265 ? -3.500 -6.798 11.600 1.00 98.81 265 VAL A O 1
ATOM 2112 N N . ASN A 1 266 ? -5.022 -5.811 10.278 1.00 98.56 266 ASN A N 1
ATOM 2113 C CA . ASN A 1 266 ? -4.463 -6.301 9.025 1.00 98.56 266 ASN A CA 1
ATOM 2114 C C . ASN A 1 266 ? -3.515 -5.250 8.438 1.00 98.56 266 ASN A C 1
ATOM 2116 O O . ASN A 1 266 ? -3.905 -4.092 8.298 1.00 98.56 266 ASN A O 1
ATOM 2120 N N . MET A 1 267 ? -2.313 -5.676 8.054 1.00 97.44 267 MET A N 1
ATOM 2121 C CA . MET A 1 267 ? -1.272 -4.848 7.446 1.00 97.44 267 MET A CA 1
ATOM 2122 C C . MET A 1 267 ? -0.879 -5.453 6.092 1.00 97.44 267 MET A C 1
ATOM 2124 O O . MET A 1 267 ? -0.079 -6.393 6.030 1.00 97.44 267 MET A O 1
ATOM 2128 N N . SER A 1 268 ? -1.447 -4.929 5.001 1.00 95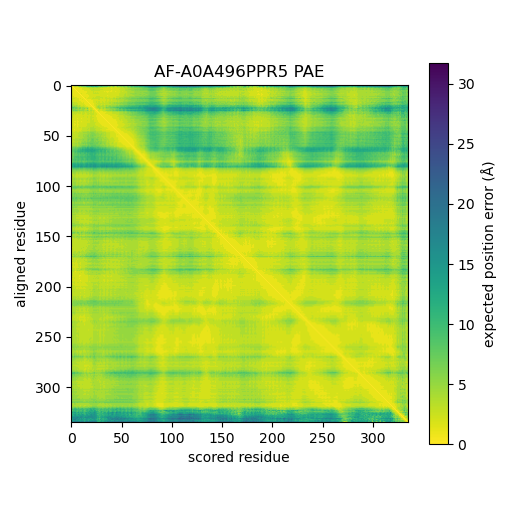.06 268 SER A N 1
ATOM 2129 C CA . SER A 1 268 ? -1.123 -5.370 3.633 1.00 95.06 268 SER A CA 1
ATOM 2130 C C . SER A 1 268 ? -0.139 -4.417 2.950 1.00 95.06 268 SER A C 1
ATOM 2132 O O . SER A 1 268 ? -0.286 -4.052 1.788 1.00 95.06 268 SER A O 1
ATOM 2134 N N . TRP A 1 269 ? 0.891 -4.029 3.695 1.00 94.38 269 TRP A N 1
ATOM 2135 C CA . TRP A 1 269 ? 1.979 -3.169 3.248 1.00 94.38 269 TRP A CA 1
ATOM 2136 C C . TRP A 1 269 ? 3.301 -3.625 3.863 1.00 94.38 269 TRP A C 1
ATOM 2138 O O . TRP A 1 269 ? 3.327 -4.412 4.811 1.00 94.38 269 TRP A O 1
ATOM 2148 N N . GLY A 1 270 ? 4.403 -3.134 3.306 1.00 90.75 270 GLY A N 1
ATOM 2149 C CA . GLY A 1 270 ? 5.750 -3.404 3.789 1.00 90.75 270 GLY A CA 1
ATOM 2150 C C . GLY A 1 270 ? 6.750 -2.431 3.180 1.00 90.75 270 GLY A C 1
ATOM 2151 O O . GLY A 1 270 ? 6.431 -1.696 2.246 1.00 90.75 270 GLY A O 1
ATOM 2152 N N . GLY A 1 271 ? 7.967 -2.437 3.707 1.00 89.00 271 GLY A N 1
ATOM 2153 C CA . GLY A 1 271 ? 9.096 -1.685 3.176 1.00 89.00 271 GLY A CA 1
ATOM 2154 C C . GLY A 1 271 ? 10.372 -2.480 3.408 1.00 89.00 271 GLY A C 1
ATOM 2155 O O . GLY A 1 271 ? 10.426 -3.286 4.326 1.00 89.00 271 GLY A O 1
ATOM 2156 N N . SER A 1 272 ? 11.385 -2.283 2.572 1.00 90.38 272 SER A N 1
ATOM 2157 C CA . SER A 1 272 ? 12.680 -2.945 2.733 1.00 90.38 272 SER A CA 1
ATOM 2158 C C . SER A 1 272 ? 13.802 -1.926 2.748 1.00 90.38 272 SER A C 1
ATOM 2160 O O . SER A 1 272 ? 13.698 -0.843 2.159 1.00 90.38 272 SER A O 1
ATOM 2162 N N . LEU A 1 273 ? 14.916 -2.295 3.374 1.00 91.44 273 LEU A N 1
ATOM 2163 C CA . LEU A 1 273 ? 16.131 -1.493 3.322 1.00 91.44 273 LEU A CA 1
ATOM 2164 C C . LEU A 1 273 ? 16.570 -1.199 1.879 1.00 91.44 273 LEU A C 1
ATOM 2166 O O . LEU A 1 273 ? 16.936 -0.066 1.564 1.00 91.44 273 LEU A O 1
ATOM 2170 N N . ALA A 1 274 ? 16.514 -2.210 1.007 1.00 88.38 274 ALA A N 1
ATOM 2171 C CA . ALA A 1 274 ? 16.864 -2.067 -0.405 1.00 88.38 274 ALA A CA 1
ATOM 2172 C C . ALA A 1 274 ? 15.963 -1.042 -1.117 1.00 88.38 274 ALA A C 1
ATOM 2174 O O . ALA A 1 274 ? 16.435 -0.282 -1.966 1.00 88.38 274 ALA A O 1
ATOM 2175 N N . GLY A 1 275 ? 14.683 -0.966 -0.735 1.00 90.44 275 GLY A N 1
ATOM 2176 C CA . GLY A 1 275 ? 13.756 0.058 -1.216 1.00 90.44 275 GLY A CA 1
ATOM 2177 C C . GLY A 1 275 ? 14.184 1.474 -0.821 1.00 90.44 275 GLY A C 1
ATOM 2178 O O . GLY A 1 275 ? 14.193 2.365 -1.669 1.00 90.44 275 GLY A O 1
ATOM 2179 N N . VAL A 1 276 ? 14.616 1.675 0.430 1.00 94.75 276 VAL A N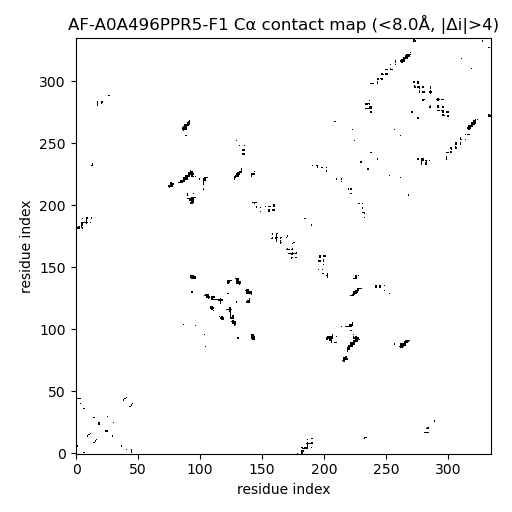 1
ATOM 2180 C CA . VAL A 1 276 ? 15.121 2.977 0.909 1.00 94.75 276 VAL A CA 1
ATOM 2181 C C . VAL A 1 276 ? 16.397 3.384 0.166 1.00 94.75 276 VAL A C 1
ATOM 2183 O O . VAL A 1 276 ? 16.521 4.527 -0.274 1.00 94.75 276 VAL A O 1
ATOM 2186 N N . GLU A 1 277 ? 17.339 2.455 -0.013 1.00 92.38 277 GLU A N 1
ATOM 2187 C CA . GLU A 1 277 ? 18.580 2.706 -0.759 1.00 92.38 277 GLU A CA 1
ATOM 2188 C C . GLU A 1 277 ? 18.299 3.060 -2.228 1.00 92.38 277 GLU A C 1
ATOM 2190 O O . GLU A 1 277 ? 18.868 4.020 -2.752 1.00 92.38 277 GLU A O 1
ATOM 2195 N N . SER A 1 278 ? 17.360 2.349 -2.861 1.00 89.00 278 SER A N 1
ATOM 2196 C CA . SER A 1 278 ? 16.919 2.618 -4.236 1.00 89.00 278 SER A CA 1
ATOM 2197 C C . SER A 1 278 ? 16.263 3.994 -4.378 1.00 89.00 278 SER A C 1
ATOM 2199 O O . SER A 1 278 ? 16.490 4.687 -5.368 1.00 89.00 278 SER A O 1
ATOM 2201 N N . ALA A 1 279 ? 15.461 4.414 -3.395 1.00 92.62 279 ALA A N 1
ATOM 2202 C CA . ALA A 1 279 ? 14.829 5.732 -3.389 1.00 92.62 279 ALA A CA 1
ATOM 2203 C C . ALA A 1 279 ? 15.855 6.866 -3.209 1.00 92.62 279 ALA A C 1
ATOM 2205 O O . ALA A 1 279 ? 15.765 7.886 -3.894 1.00 92.62 279 ALA A O 1
ATOM 2206 N N . LEU A 1 280 ? 16.872 6.675 -2.358 1.00 93.38 280 LEU A N 1
ATOM 2207 C CA . LEU A 1 280 ? 18.002 7.606 -2.253 1.00 93.38 280 LEU A CA 1
ATOM 2208 C C . LEU A 1 280 ? 18.763 7.705 -3.579 1.00 93.38 280 LEU A C 1
ATOM 2210 O O . LEU A 1 280 ? 19.038 8.805 -4.051 1.00 93.38 280 LEU A O 1
ATOM 2214 N N . GLU A 1 281 ? 19.067 6.571 -4.214 1.00 89.06 281 GLU A N 1
ATOM 2215 C CA . GLU A 1 281 ? 19.759 6.560 -5.504 1.00 89.06 281 GLU A CA 1
ATOM 2216 C C . GLU A 1 281 ? 18.963 7.285 -6.595 1.00 89.06 281 GLU A C 1
ATOM 2218 O O . GLU A 1 281 ? 19.522 8.118 -7.309 1.00 89.06 281 GLU A O 1
ATOM 2223 N N . ALA A 1 282 ? 17.654 7.034 -6.688 1.00 89.25 282 ALA A N 1
ATOM 2224 C CA . ALA A 1 282 ? 16.786 7.684 -7.669 1.00 89.25 282 ALA A CA 1
ATOM 2225 C C . ALA A 1 282 ? 16.749 9.222 -7.520 1.00 89.25 282 ALA A C 1
ATOM 2227 O O . ALA A 1 282 ? 16.461 9.952 -8.475 1.00 89.25 282 ALA A O 1
ATOM 2228 N N . ASN A 1 283 ? 17.090 9.721 -6.331 1.00 91.31 283 ASN A N 1
ATOM 2229 C CA . ASN A 1 283 ? 17.187 11.142 -6.021 1.00 91.31 283 ASN A CA 1
ATOM 2230 C C . ASN A 1 283 ? 18.619 11.690 -6.041 1.00 91.31 283 ASN A C 1
ATOM 2232 O O . ASN A 1 283 ? 18.805 12.877 -5.792 1.00 91.31 283 ASN A O 1
ATOM 2236 N N . ASN A 1 284 ? 19.618 10.878 -6.408 1.00 89.19 284 ASN A N 1
ATOM 2237 C CA . ASN A 1 284 ? 21.038 11.228 -6.310 1.00 89.19 284 ASN A CA 1
ATOM 2238 C C . ASN A 1 284 ? 21.443 11.648 -4.880 1.00 89.19 284 ASN A C 1
ATOM 2240 O O . ASN A 1 284 ? 22.224 12.575 -4.668 1.00 89.19 284 ASN A O 1
ATOM 2244 N N . ALA A 1 285 ? 20.875 10.962 -3.889 1.00 91.25 285 ALA A N 1
ATOM 2245 C CA . ALA A 1 285 ? 21.081 11.211 -2.474 1.00 91.25 285 ALA A CA 1
ATOM 2246 C C . ALA A 1 285 ? 21.959 10.127 -1.826 1.00 91.25 285 ALA A C 1
ATOM 2248 O O . ALA A 1 285 ? 22.173 9.029 -2.354 1.00 91.25 285 ALA A O 1
ATOM 2249 N N . GLY A 1 286 ? 22.483 10.450 -0.644 1.00 90.00 286 GLY A N 1
ATOM 2250 C CA . GLY A 1 286 ? 23.280 9.529 0.166 1.00 90.00 286 GLY A CA 1
ATOM 2251 C C . GLY A 1 286 ? 24.760 9.414 -0.213 1.00 90.00 286 GLY A C 1
ATOM 2252 O O . GLY A 1 286 ? 25.456 8.664 0.453 1.00 90.00 286 GLY A O 1
ATOM 2253 N N . GLY A 1 287 ? 25.262 10.158 -1.205 1.00 89.81 287 GLY A N 1
ATOM 2254 C CA . GLY A 1 287 ? 26.695 10.189 -1.536 1.00 89.81 287 GLY A CA 1
ATOM 2255 C C . GLY A 1 287 ? 27.178 8.941 -2.282 1.00 89.81 287 GLY A C 1
ATOM 2256 O O . GLY A 1 287 ? 26.505 8.477 -3.211 1.00 89.81 287 GLY A O 1
ATOM 2257 N N . THR A 1 288 ? 28.352 8.416 -1.905 1.00 88.62 288 THR A N 1
ATOM 2258 C CA . THR A 1 288 ? 28.897 7.180 -2.504 1.00 88.62 288 THR A CA 1
ATOM 2259 C C . THR A 1 288 ? 27.993 5.973 -2.212 1.00 88.62 288 THR A C 1
ATOM 2261 O O . THR A 1 288 ? 27.179 6.029 -1.290 1.00 88.62 288 THR A O 1
ATOM 2264 N N . PRO A 1 289 ? 28.120 4.844 -2.936 1.00 86.50 289 PRO A N 1
ATOM 2265 C CA . PRO A 1 289 ? 27.344 3.637 -2.636 1.00 86.50 289 PRO A CA 1
ATOM 2266 C C . PRO A 1 289 ? 27.439 3.186 -1.166 1.00 86.50 289 PRO A C 1
ATOM 2268 O O . PRO A 1 289 ? 26.436 2.821 -0.558 1.00 86.50 289 PRO A O 1
ATOM 2271 N N . GLU A 1 290 ? 28.623 3.260 -0.553 1.00 90.62 290 GLU A N 1
ATOM 2272 C CA . GLU A 1 290 ? 28.830 2.899 0.854 1.00 90.62 290 GLU A CA 1
ATOM 2273 C C . GLU A 1 290 ? 28.144 3.876 1.818 1.00 90.62 290 GLU A C 1
ATOM 2275 O O . GLU A 1 290 ? 27.521 3.447 2.795 1.00 90.62 290 GLU A O 1
ATOM 2280 N N . GLU A 1 291 ? 28.236 5.180 1.546 1.00 94.56 291 GLU A N 1
ATOM 2281 C CA . GLU A 1 291 ? 27.565 6.225 2.326 1.00 94.56 291 GLU A CA 1
ATOM 2282 C C . GLU A 1 291 ? 26.041 6.098 2.210 1.00 94.56 291 GLU A C 1
ATOM 2284 O O . GLU A 1 291 ? 25.336 6.146 3.223 1.00 94.56 291 GLU A O 1
ATOM 2289 N N . ARG A 1 292 ? 25.537 5.830 1.001 1.00 93.12 292 ARG A N 1
ATOM 2290 C CA . ARG A 1 292 ? 24.112 5.664 0.714 1.00 93.12 292 ARG A CA 1
ATOM 2291 C C . ARG A 1 292 ? 23.552 4.455 1.435 1.00 93.12 292 ARG A C 1
ATOM 2293 O O . ARG A 1 292 ? 22.527 4.576 2.099 1.00 93.12 292 ARG A O 1
ATOM 2300 N N . LYS A 1 293 ? 24.252 3.321 1.392 1.00 92.50 293 LYS A N 1
ATOM 2301 C CA . LYS A 1 293 ? 23.875 2.110 2.128 1.00 92.50 293 LYS A CA 1
ATOM 2302 C C . LYS A 1 293 ? 23.838 2.341 3.639 1.00 92.50 293 LYS A C 1
ATOM 2304 O O . LYS A 1 293 ? 22.909 1.897 4.318 1.00 92.50 293 LYS A O 1
ATOM 2309 N N . ALA A 1 294 ? 24.827 3.051 4.187 1.00 96.75 294 ALA A N 1
ATOM 2310 C CA . ALA A 1 294 ? 24.845 3.409 5.604 1.00 96.75 294 ALA A CA 1
ATOM 2311 C C . ALA A 1 294 ? 23.693 4.362 5.971 1.00 96.75 294 ALA A C 1
ATOM 2313 O O . ALA A 1 294 ? 23.081 4.221 7.034 1.00 96.75 294 ALA A O 1
ATOM 2314 N N . PHE A 1 295 ? 23.363 5.305 5.089 1.00 97.69 295 PHE A N 1
ATOM 2315 C CA . PHE A 1 295 ? 22.268 6.243 5.302 1.00 97.69 295 PHE A CA 1
ATOM 2316 C C . PHE A 1 295 ? 20.892 5.576 5.189 1.00 97.69 295 PHE A C 1
ATOM 2318 O O . PHE A 1 295 ? 20.058 5.757 6.077 1.00 97.69 295 PHE A O 1
ATOM 2325 N N . ALA A 1 296 ? 20.691 4.719 4.185 1.00 96.62 296 ALA A N 1
ATOM 2326 C CA . ALA A 1 296 ? 19.500 3.889 4.032 1.00 96.62 296 ALA A CA 1
ATOM 2327 C C . ALA A 1 296 ? 19.254 3.035 5.281 1.00 96.62 296 ALA A C 1
ATOM 2329 O O . ALA A 1 296 ? 18.142 3.002 5.803 1.00 96.62 296 ALA A O 1
ATOM 2330 N N . ARG A 1 297 ? 20.314 2.418 5.828 1.00 97.25 297 ARG A N 1
ATOM 2331 C CA . ARG A 1 297 ? 20.249 1.643 7.077 1.00 97.25 297 ARG A CA 1
ATOM 2332 C C . ARG A 1 297 ? 19.749 2.489 8.239 1.00 97.25 297 ARG A C 1
ATOM 2334 O O . ARG A 1 297 ? 18.887 2.050 8.992 1.00 97.25 297 ARG A O 1
ATOM 2341 N N . LYS A 1 298 ? 20.284 3.703 8.383 1.00 97.94 298 LYS A N 1
ATOM 2342 C CA . LYS A 1 298 ? 19.882 4.631 9.442 1.00 97.94 298 LYS A CA 1
ATOM 2343 C C . LYS A 1 298 ? 18.403 5.012 9.329 1.00 97.94 298 LYS A C 1
ATOM 2345 O O . LYS A 1 298 ? 17.720 5.023 10.345 1.00 97.94 298 LYS A O 1
ATOM 2350 N N . LEU A 1 299 ? 17.925 5.315 8.122 1.00 98.00 299 LEU A N 1
ATOM 2351 C CA . LEU A 1 299 ? 16.519 5.642 7.859 1.00 98.00 299 LEU A CA 1
ATOM 2352 C C . LEU A 1 299 ? 15.596 4.456 8.162 1.00 98.00 299 LEU A C 1
ATOM 2354 O O . LEU A 1 299 ? 14.621 4.603 8.893 1.00 98.00 299 LEU A O 1
ATOM 2358 N N . PHE A 1 300 ? 15.946 3.274 7.655 1.00 97.31 300 PHE A N 1
ATOM 2359 C CA . PHE A 1 300 ? 15.167 2.051 7.831 1.00 97.31 300 PHE A CA 1
ATOM 2360 C C . PHE A 1 300 ? 15.012 1.662 9.309 1.00 97.31 300 PHE A C 1
ATOM 2362 O O . PHE A 1 300 ? 13.911 1.359 9.766 1.00 97.31 300 PHE A O 1
ATOM 2369 N N . GLU A 1 301 ? 16.096 1.735 10.088 1.00 97.69 301 GLU A N 1
ATOM 2370 C CA . GLU A 1 301 ? 16.064 1.373 11.509 1.00 97.69 301 GLU A CA 1
ATOM 2371 C C . GLU A 1 301 ? 15.208 2.329 12.362 1.00 97.69 301 GLU A C 1
ATOM 2373 O O . GLU A 1 301 ? 14.665 1.893 13.375 1.00 97.69 301 GLU A O 1
ATOM 2378 N N . ILE A 1 302 ? 15.011 3.593 11.956 1.00 98.00 302 ILE A N 1
ATOM 2379 C CA . ILE A 1 302 ? 14.097 4.522 12.652 1.00 98.00 302 ILE A CA 1
ATOM 2380 C C . ILE A 1 302 ? 12.655 3.999 12.590 1.00 98.00 302 ILE A C 1
ATOM 2382 O O . ILE A 1 302 ? 12.016 3.820 13.629 1.00 98.00 302 ILE A O 1
ATOM 2386 N N . GLY A 1 303 ? 12.156 3.722 11.381 1.00 96.06 303 GLY A N 1
ATOM 2387 C CA . GLY A 1 303 ? 10.789 3.231 11.179 1.00 96.06 303 GLY A CA 1
ATOM 2388 C C . GLY A 1 303 ? 10.585 1.837 11.772 1.00 96.06 303 GLY A C 1
ATOM 2389 O O . GLY A 1 303 ? 9.630 1.603 12.515 1.00 96.06 303 GLY A O 1
ATOM 2390 N N . LYS A 1 304 ? 11.534 0.926 11.526 1.00 96.25 304 LYS A N 1
ATOM 2391 C CA . LYS A 1 304 ? 11.504 -0.447 12.045 1.00 96.25 304 LYS A CA 1
ATOM 2392 C C . LYS A 1 304 ? 11.464 -0.497 13.569 1.00 96.25 304 LYS A C 1
ATOM 2394 O O . LYS A 1 304 ? 10.650 -1.232 14.123 1.00 96.25 304 LYS A O 1
ATOM 2399 N N . ALA A 1 305 ? 12.307 0.278 14.256 1.00 97.19 305 ALA A N 1
ATOM 2400 C CA . ALA A 1 305 ? 12.326 0.297 15.717 1.00 97.19 305 ALA A CA 1
ATOM 2401 C C . ALA A 1 305 ? 10.989 0.784 16.293 1.00 97.19 305 ALA A C 1
ATOM 2403 O O . ALA A 1 305 ? 10.466 0.175 17.228 1.00 97.19 305 ALA A O 1
ATOM 2404 N N . ALA A 1 306 ? 10.412 1.841 15.713 1.00 97.56 306 ALA A N 1
ATOM 2405 C CA . ALA A 1 306 ? 9.129 2.378 16.151 1.00 97.56 306 ALA A CA 1
ATOM 2406 C C . ALA A 1 306 ? 7.976 1.393 15.931 1.00 97.56 306 ALA A C 1
ATOM 2408 O O . ALA A 1 306 ? 7.192 1.163 16.855 1.00 97.56 306 ALA A O 1
ATOM 2409 N N . LEU A 1 307 ? 7.900 0.769 14.751 1.00 97.00 307 LEU A N 1
ATOM 2410 C CA . LEU A 1 307 ? 6.884 -0.237 14.446 1.00 97.00 307 LEU A CA 1
ATOM 2411 C C . LEU A 1 307 ? 7.015 -1.454 15.369 1.00 97.00 307 LEU A C 1
ATOM 2413 O O . LEU A 1 307 ? 6.042 -1.854 16.010 1.00 97.00 307 LEU A O 1
ATOM 2417 N N . TYR A 1 308 ? 8.226 -2.005 15.487 1.00 96.75 308 TYR A N 1
ATOM 2418 C CA . TYR A 1 308 ? 8.497 -3.191 16.295 1.00 96.75 308 TYR A CA 1
ATOM 2419 C C . TYR A 1 308 ? 8.180 -2.968 17.775 1.00 96.75 308 TYR A C 1
ATOM 2421 O O . TYR A 1 308 ? 7.439 -3.752 18.371 1.00 96.75 308 TYR A O 1
ATOM 2429 N N . GLU A 1 309 ? 8.699 -1.896 18.382 1.00 98.00 309 GLU A N 1
ATOM 2430 C CA . GLU A 1 309 ? 8.444 -1.634 19.800 1.00 98.00 309 GLU A CA 1
ATOM 2431 C C . GLU A 1 309 ? 6.973 -1.275 20.052 1.00 98.00 309 GLU A C 1
ATOM 2433 O O . GLU A 1 309 ? 6.427 -1.672 21.080 1.00 98.00 309 GLU A O 1
ATOM 2438 N N . SER A 1 310 ? 6.286 -0.605 19.122 1.00 97.75 310 SER A N 1
ATOM 2439 C CA . SER A 1 310 ? 4.853 -0.310 19.274 1.00 97.75 310 SER A CA 1
ATOM 2440 C C . SER A 1 310 ? 3.991 -1.574 19.227 1.00 97.75 310 SER A C 1
ATOM 2442 O O . SER A 1 310 ? 3.156 -1.765 20.110 1.00 97.75 310 SER A O 1
ATOM 2444 N N . ILE A 1 311 ? 4.233 -2.472 18.262 1.00 97.56 311 ILE A N 1
ATOM 2445 C CA . ILE A 1 311 ? 3.537 -3.767 18.157 1.00 97.56 311 ILE A CA 1
ATOM 2446 C C . ILE A 1 311 ? 3.795 -4.619 19.404 1.00 97.56 311 ILE A C 1
ATOM 2448 O O . ILE A 1 311 ? 2.865 -5.132 20.026 1.00 97.56 311 ILE A O 1
ATOM 2452 N N . LYS A 1 312 ? 5.059 -4.731 19.820 1.00 97.56 312 LYS A N 1
ATOM 2453 C CA . LYS A 1 312 ? 5.466 -5.487 21.013 1.00 97.56 312 LYS A CA 1
ATOM 2454 C C . LYS A 1 312 ? 4.799 -4.973 22.295 1.00 97.56 312 LYS A C 1
ATOM 2456 O O . LYS A 1 312 ? 4.507 -5.765 23.188 1.00 97.56 312 LYS A O 1
ATOM 2461 N N . ASN A 1 313 ? 4.537 -3.668 22.382 1.00 97.44 313 ASN A N 1
ATOM 2462 C CA . ASN A 1 313 ? 3.856 -3.025 23.511 1.00 97.44 313 ASN A CA 1
ATOM 2463 C C . ASN A 1 313 ? 2.316 -3.000 23.382 1.00 97.44 313 ASN A C 1
ATOM 2465 O O . ASN A 1 313 ? 1.646 -2.339 24.187 1.00 97.44 313 ASN A O 1
ATOM 2469 N N . ALA A 1 314 ? 1.748 -3.717 22.409 1.00 98.19 314 ALA A N 1
ATOM 2470 C CA . ALA A 1 314 ? 0.309 -3.897 22.204 1.00 98.19 314 ALA A CA 1
ATOM 2471 C C . ALA A 1 314 ? -0.087 -5.396 22.160 1.00 98.19 314 ALA A C 1
ATOM 2473 O O . ALA A 1 314 ? -0.703 -5.840 21.188 1.00 98.19 314 ALA A O 1
ATOM 2474 N N . PRO A 1 315 ? 0.267 -6.210 23.181 1.00 97.62 315 PRO A N 1
ATOM 2475 C CA . PRO A 1 315 ? 0.052 -7.664 23.173 1.00 97.62 315 PRO A CA 1
ATOM 2476 C C . PRO A 1 315 ? -1.426 -8.094 23.127 1.00 97.62 315 PRO A C 1
ATOM 2478 O O . PRO A 1 315 ? -1.727 -9.266 22.905 1.00 97.62 315 PRO A O 1
ATOM 2481 N N . GLU A 1 316 ? -2.362 -7.178 23.368 1.00 97.38 316 GLU A N 1
ATOM 2482 C CA . GLU A 1 316 ? -3.805 -7.398 23.283 1.00 97.38 316 GLU A CA 1
ATOM 2483 C C . GLU A 1 316 ? -4.364 -7.375 21.847 1.00 97.38 316 GLU A C 1
ATOM 2485 O O . GLU A 1 316 ? -5.523 -7.773 21.638 1.00 97.38 316 GLU A O 1
ATOM 2490 N N . ILE A 1 317 ? -3.545 -6.929 20.885 1.00 98.69 317 ILE A N 1
ATOM 2491 C CA . ILE A 1 317 ? -3.871 -6.776 19.466 1.00 98.69 317 ILE A CA 1
ATOM 2492 C C . ILE A 1 317 ? -3.126 -7.835 18.647 1.00 98.69 317 ILE A C 1
ATOM 2494 O O . ILE A 1 317 ? -1.907 -7.970 18.727 1.00 98.69 317 ILE A O 1
ATOM 2498 N N . LEU A 1 318 ? -3.857 -8.573 17.812 1.00 98.38 318 LEU A N 1
ATOM 2499 C CA . LEU A 1 318 ? -3.266 -9.457 16.811 1.00 98.38 318 LEU A CA 1
ATOM 2500 C C . LEU A 1 318 ? -2.929 -8.658 15.546 1.00 98.38 318 LEU A C 1
ATOM 2502 O O . LEU A 1 318 ? -3.832 -8.251 14.819 1.00 98.38 318 LEU A O 1
ATOM 2506 N N . PHE A 1 319 ? -1.642 -8.482 15.256 1.00 98.12 319 PHE A N 1
ATOM 2507 C CA . PHE A 1 319 ? -1.178 -7.912 13.990 1.00 98.12 319 PHE A CA 1
ATOM 2508 C C . PHE A 1 319 ? -0.984 -9.026 12.959 1.00 98.12 319 PHE A C 1
ATOM 2510 O O . PHE A 1 319 ? -0.235 -9.975 13.190 1.00 98.12 319 PHE A O 1
ATOM 2517 N N . VAL A 1 320 ? -1.681 -8.919 11.830 1.00 96.88 320 VAL A N 1
ATOM 2518 C CA . VAL A 1 320 ? -1.629 -9.859 10.708 1.00 96.88 320 VAL A CA 1
ATOM 2519 C C . VAL A 1 320 ? -0.915 -9.167 9.556 1.00 96.88 320 VAL A C 1
ATOM 2521 O O . VAL A 1 320 ? -1.445 -8.218 8.981 1.00 96.88 320 VAL A O 1
ATOM 2524 N N . THR A 1 321 ? 0.291 -9.627 9.235 1.00 91.94 321 THR A N 1
ATOM 2525 C CA . THR A 1 321 ? 1.143 -9.036 8.197 1.00 91.94 321 THR A CA 1
ATOM 2526 C C . THR A 1 321 ? 1.208 -9.926 6.959 1.00 91.94 321 THR A C 1
ATOM 2528 O O . THR A 1 321 ? 1.117 -11.155 7.044 1.00 91.94 321 THR A O 1
ATOM 2531 N N . SER A 1 322 ? 1.377 -9.308 5.789 1.00 85.88 322 SER A N 1
ATOM 2532 C CA . SER A 1 322 ? 1.705 -10.034 4.556 1.00 85.88 322 SER A CA 1
ATOM 2533 C C . SER A 1 322 ? 3.180 -10.476 4.541 1.00 85.88 322 SER A C 1
ATOM 2535 O O . SER A 1 322 ? 4.029 -9.852 5.175 1.00 85.88 322 SER A O 1
ATOM 2537 N N . ALA A 1 323 ? 3.499 -11.558 3.823 1.00 79.94 323 ALA A N 1
ATOM 2538 C CA . ALA A 1 323 ? 4.861 -12.105 3.742 1.00 79.94 323 ALA A CA 1
ATOM 2539 C C . ALA A 1 323 ? 5.754 -11.429 2.676 1.00 79.94 323 ALA A C 1
ATOM 2541 O O . ALA A 1 323 ? 6.913 -11.809 2.531 1.00 79.94 323 ALA A O 1
ATOM 2542 N N . GLY A 1 324 ? 5.221 -10.455 1.927 1.00 76.25 324 GLY A N 1
ATOM 2543 C CA . GLY A 1 324 ? 5.857 -9.872 0.742 1.00 76.25 324 GLY A CA 1
ATOM 2544 C C . GLY A 1 324 ? 5.472 -10.577 -0.567 1.00 76.25 324 GLY A C 1
ATOM 2545 O O . GLY A 1 324 ? 4.942 -11.687 -0.568 1.00 76.25 324 GLY A O 1
ATOM 2546 N N . ASN A 1 325 ? 5.736 -9.911 -1.697 1.00 79.12 325 ASN A N 1
ATOM 2547 C CA . ASN A 1 325 ? 5.266 -10.317 -3.035 1.00 79.12 325 ASN A CA 1
ATOM 2548 C C . ASN A 1 325 ? 6.401 -10.742 -3.988 1.00 79.12 325 ASN A C 1
ATOM 2550 O O . ASN A 1 325 ? 6.205 -10.779 -5.199 1.00 79.12 325 ASN A O 1
ATOM 2554 N N . ALA A 1 326 ? 7.601 -11.008 -3.467 1.00 70.38 326 ALA A N 1
ATOM 2555 C CA . ALA A 1 326 ? 8.821 -11.088 -4.275 1.00 70.38 326 ALA A CA 1
ATOM 2556 C C . ALA A 1 326 ? 9.520 -12.464 -4.268 1.00 70.38 326 ALA A C 1
ATOM 2558 O O . ALA A 1 326 ? 10.674 -12.539 -4.677 1.00 70.38 326 ALA A O 1
ATOM 2559 N N . ASP A 1 327 ? 8.841 -13.534 -3.823 1.00 75.75 327 ASP A N 1
ATOM 2560 C CA . ASP A 1 327 ? 9.387 -14.910 -3.710 1.00 75.75 327 ASP A CA 1
ATOM 2561 C C . ASP A 1 327 ? 10.830 -14.939 -3.170 1.00 75.75 327 ASP A C 1
ATOM 2563 O O . ASP A 1 327 ? 11.728 -15.614 -3.676 1.00 75.75 327 ASP A O 1
ATOM 2567 N N . ASN A 1 328 ? 11.075 -14.107 -2.161 1.00 73.62 328 ASN A N 1
ATOM 2568 C CA . ASN A 1 328 ? 12.392 -13.833 -1.625 1.00 73.62 328 ASN A CA 1
ATOM 2569 C C . ASN A 1 328 ? 12.474 -14.229 -0.153 1.00 73.62 328 ASN A C 1
ATOM 2571 O O . ASN A 1 328 ? 11.483 -14.441 0.548 1.00 73.62 328 ASN A O 1
ATOM 2575 N N . ASN A 1 329 ? 13.705 -14.375 0.324 1.00 70.75 329 ASN A N 1
ATOM 2576 C CA . ASN A 1 329 ? 13.950 -14.756 1.700 1.00 70.75 329 ASN A CA 1
ATOM 2577 C C . ASN A 1 329 ? 14.005 -13.504 2.578 1.00 70.75 329 ASN A C 1
ATOM 2579 O O . ASN A 1 329 ? 14.937 -12.706 2.478 1.00 70.75 329 ASN A O 1
ATOM 2583 N N . VAL A 1 330 ? 13.034 -13.390 3.483 1.00 67.31 330 VAL A N 1
ATOM 2584 C CA . VAL A 1 330 ? 12.878 -12.255 4.405 1.00 67.31 330 VAL A CA 1
ATOM 2585 C C . VAL A 1 330 ? 14.131 -11.942 5.230 1.00 67.31 330 VAL A C 1
ATOM 2587 O O . VAL A 1 330 ? 14.375 -10.784 5.550 1.00 67.31 330 VAL A O 1
ATOM 2590 N N . ASN A 1 331 ? 14.972 -12.942 5.525 1.00 68.00 331 ASN A N 1
ATOM 2591 C CA . ASN A 1 331 ? 16.208 -12.736 6.285 1.00 68.00 331 ASN A CA 1
ATOM 2592 C C . ASN A 1 331 ? 17.311 -12.042 5.471 1.00 68.00 331 ASN A C 1
ATOM 2594 O O . ASN A 1 331 ? 18.229 -11.484 6.064 1.00 68.00 331 ASN A O 1
ATOM 2598 N N . PHE A 1 332 ? 17.264 -12.126 4.139 1.00 61.34 332 PHE A N 1
ATOM 2599 C CA . PHE A 1 332 ? 18.254 -11.497 3.259 1.00 61.34 332 PHE A CA 1
ATOM 2600 C C . PHE A 1 332 ? 17.844 -10.086 2.842 1.00 61.34 332 PHE A C 1
ATOM 2602 O O . PHE A 1 332 ? 18.705 -9.224 2.705 1.00 61.34 332 PHE A O 1
ATOM 2609 N N . GLU A 1 333 ? 16.546 -9.865 2.649 1.00 63.97 333 GLU A N 1
ATOM 2610 C CA . GLU A 1 333 ? 16.002 -8.618 2.095 1.00 63.97 333 GLU A CA 1
ATOM 2611 C C . GLU A 1 333 ? 15.640 -7.589 3.171 1.00 63.97 333 GLU A C 1
ATOM 2613 O O . GLU A 1 333 ? 15.486 -6.410 2.863 1.00 63.97 333 GLU A O 1
ATOM 2618 N N . GLU A 1 334 ? 15.571 -8.028 4.435 1.00 70.69 334 GLU A N 1
ATOM 2619 C CA . GLU A 1 334 ? 15.305 -7.192 5.609 1.00 70.69 334 GLU A CA 1
ATOM 2620 C C . GLU A 1 334 ? 14.035 -6.339 5.435 1.00 70.69 334 GLU A C 1
ATOM 2622 O O . GLU A 1 334 ? 14.104 -5.118 5.273 1.00 70.69 334 GLU A O 1
ATOM 2627 N N . PHE A 1 335 ? 12.886 -7.025 5.450 1.00 63.53 335 PHE A N 1
ATOM 2628 C CA . PHE A 1 335 ? 11.541 -6.436 5.503 1.00 63.53 335 PHE A CA 1
ATOM 2629 C C . PHE A 1 335 ? 11.117 -6.050 6.926 1.00 63.53 335 PHE A C 1
ATOM 2631 O O . PHE A 1 335 ? 11.625 -6.673 7.891 1.00 63.53 335 PHE A O 1
#

Nearest PDB structures (foldseek):
  3vv3-assembly1_A  TM=5.930E-01  e=9.025E-04  Pseudoalteromonas sp. SM9913
  2j9a-assembly1_A  TM=4.131E-01  e=8.417E+00  Bos taurus
  4udo-assembly1_A  TM=2.001E-01  e=3.579E+00  Candidatus Liberibacter a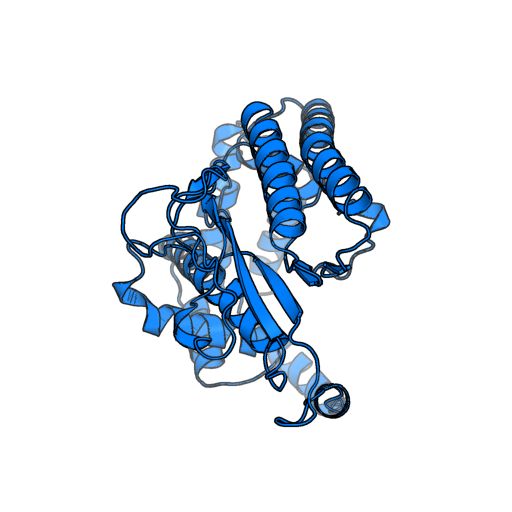siaticus
  3odm-assembly6_G  TM=1.565E-01  e=5.790E+00  Clostridium perfringens

Foldseek 3Di:
DDALQLLLLLCVAFVVLLCVVVVNDDDPVSVVSVVVSVCCVPPNVVCVVVVCVVVVVVCVVVPDDDPPCVVVVDDADDPPPPDAFAEEEEAALFAPCVVPVLAADADPQADAPPQDPRVPLPAGRQGRAWEAAQLRDTDPGRFQDLPPCPVVLVVLVLLLVLVVCVVVVHDDPSVVVNVVCNNPDHSVVNQVVQLNNLSSCSRCVSNVVVCRVCPNPSRYHYRGYRDHDHSGSQDDQDDPSSLLSLLVSLLSRLVVCVVSRHAEYEDEDDDFLVNNLVNCSSVVHQPDSVSSSVVSVVSVCSNVVSNVVSVVVCVNHHYHYDPDDDPDDCVVGVD

Mean predicted aligned error: 4.55 Å

Solvent-accessible surface area (backbone atoms only — not comparable to full-atom values): 18300 Å² total; per-residue (Å²): 105,89,28,69,38,43,54,48,10,47,38,62,62,50,46,47,60,30,30,67,70,46,77,68,57,72,55,72,65,58,48,51,50,51,50,50,53,53,43,37,60,71,65,40,59,82,42,41,69,60,52,47,55,55,48,51,54,50,48,65,76,64,66,73,87,74,80,73,62,58,71,83,66,60,67,70,54,70,82,90,72,76,71,78,68,43,36,34,30,43,45,30,31,8,33,63,60,86,83,40,70,92,29,52,32,68,44,88,62,43,61,82,88,67,84,44,46,68,70,69,82,84,51,48,41,40,35,45,40,45,20,30,42,74,82,45,44,81,41,70,58,42,43,39,83,49,72,88,52,52,89,46,42,76,60,45,52,44,45,49,52,9,50,54,28,50,77,70,73,38,93,42,73,42,22,54,51,42,42,51,50,41,56,69,41,52,33,84,52,38,51,61,50,52,31,54,47,37,36,48,46,40,34,46,45,24,33,52,51,47,51,63,75,42,54,49,36,79,41,42,17,42,28,38,33,16,43,44,75,88,41,59,83,62,54,74,68,78,46,68,68,56,33,51,41,45,23,50,47,49,40,52,51,54,48,50,36,60,78,71,58,37,41,34,36,41,31,84,70,86,64,34,41,64,55,46,32,50,26,21,49,60,54,69,37,50,75,56,75,69,50,19,51,55,46,21,49,56,44,43,50,48,37,50,50,32,50,51,54,43,52,69,74,36,81,79,40,47,76,47,70,61,92,74,92,71,95,67,60,61,87,80,53,48,100